Protein AF-A0A7J3ZKS6-F1 (afdb_monomer)

Mean predicted aligned error: 5.18 Å

Organism: NCBI:txid683846

InterPro domains:
  IPR000644 CBS domain [PF00571] (8-57)
  IPR000644 CBS domain [PF00571] (86-135)
  IPR000644 CBS domain [PS51371] (7-67)
  IPR000644 CBS domain [PS51371] (85-146)
  IPR000644 CBS domain [SM00116] (10-58)
  IPR000644 CBS domain [SM00116] (88-136)
  IPR000644 CBS domain [SM00116] (222-271)
  IPR046342 CBS domain superfamily [G3DSA:3.10.580.10] (2-137)
  IPR046342 CBS domain superfamily [G3DSA:3.10.580.10] (144-278)
  IPR046342 CBS domain superfamily [SSF54631] (9-136)
  IPR046342 CBS domain superfamily [SSF54631] (216-273)
  IPR051257 Diverse Function CBS-Domain-Containing Protein [PTHR43080] (79-190)

pLDDT: mean 89.91, std 11.47, range [37.69, 98.44]

Solvent-accessible surface area (backbone atoms only — not comparable to full-atom values): 15102 Å² total; per-residue (Å²): 104,56,34,60,80,41,30,49,91,76,64,51,72,44,54,51,74,43,26,36,44,57,53,51,49,52,24,59,77,67,73,45,60,54,34,39,23,21,50,98,78,41,26,72,52,22,37,36,39,56,64,40,55,49,48,62,56,44,56,66,68,71,54,87,68,96,74,75,69,80,30,53,66,33,52,53,34,62,34,46,34,59,82,58,28,45,69,77,52,72,69,43,57,53,76,40,36,38,64,60,50,44,46,51,30,58,76,67,72,45,65,63,40,44,18,20,50,98,85,48,28,61,76,42,33,40,34,40,62,40,51,29,67,68,45,50,88,78,56,90,58,37,48,70,78,60,33,42,62,87,62,63,70,48,62,37,72,42,29,40,52,56,53,49,49,55,20,62,75,70,73,44,64,56,40,38,28,60,52,97,91,40,74,26,37,36,32,58,65,38,53,50,53,52,50,66,34,68,78,44,30,57,39,32,48,67,32,49,59,65,75,44,60,35,42,34,54,81,51,45,42,82,56,57,76,44,53,54,85,46,50,42,38,61,49,35,56,52,33,54,71,36,91,78,36,37,33,36,34,38,61,93,79,63,83,59,77,57,16,44,37,37,41,65,47,45,43,52,50,42,41,53,58,55,59,60,71,81,110

Secondary structure (DSSP, 8-state):
-BGGGG--SS--EEETT-BHHHHHHHHHHHT-SEEEEE-TT--EEEEEEHHHHHHHHHHHHH---SS--TTHHHHHHHSBGGGTSBSSPP-EETT-BHHHHHHHHHHTT-SEEEEE-TT--EEEEEEHHHHGGG--TT-S--HHHHSB-S--EE-TTSBHHHHHHHHHHHT-SEEEEEETTEEEEEEHHHHHHHHHSHHHHHHHHTT--GGGGSBGGGG-B---EEETTS-HHHHHHHHHH-TTSEEEEE-TT--SPPEEEEHHHHHHHHHHHHHHT--

Radius of gyration: 19.33 Å; Cα contacts (8 Å, |Δi|>4): 532; chains: 1; bounding box: 50×46×54 Å

Nearest PDB structures (foldseek):
  3ddj-assembly1_A  TM=8.635E-01  e=1.172E-20  Saccharolobus solfataricus
  3kh5-assembly1_A  TM=8.528E-01  e=3.570E-20  Methanocaldococcus jannaschii
  2oox-assembly2_E  TM=7.903E-01  e=1.515E-16  Schizosaccharomyces pombe
  2yzq-assembly1_A  TM=7.505E-01  e=9.920E-13  Pyrococcus horikoshii
  2p9m-assembly2_C  TM=8.811E-01  e=5.003E-08  Methanocaldococcus jannaschii DSM 2661

Sequence (279 aa):
MHAIAFSDKRPIVLPMAVSVLQVAREMIEKNRFHGVLVDERSSPRGVISIRDIAKAIFIVGEEGIELVEAGSLGKILENPCHLYASYPPIVASSDISLEDAVELMVARNIGCLPLVDEESKLVGVLDERFLIKAIPEYARVGPCDIASWDVLWVEPFEEILASVGYMLSSGIRRLVVRLNGEYRLVSLVQVMKYVVEEGVLGRLLRGERAPLEEPVEKITVKPWVVECSYTLKEVSSIVAFEPTGAVLVFDREGNRGPGVLTERDLLVALYQELKSRER

Structure (mmCIF, N/CA/C/O backbone):
data_AF-A0A7J3ZKS6-F1
#
_entry.id   AF-A0A7J3ZKS6-F1
#
loop_
_atom_site.group_PDB
_atom_site.id
_atom_site.type_symbol
_atom_site.label_atom_id
_atom_site.label_alt_id
_atom_site.label_comp_id
_atom_site.label_asym_id
_atom_site.label_entity_id
_atom_site.label_seq_id
_atom_site.pdbx_PDB_ins_code
_atom_site.Cartn_x
_atom_site.Cartn_y
_atom_site.Cartn_z
_atom_site.occupancy
_atom_site.B_iso_or_equiv
_atom_site.auth_seq_id
_atom_site.auth_comp_id
_atom_site.auth_asym_id
_atom_site.auth_atom_id
_atom_site.pdbx_PDB_model_num
ATOM 1 N N . MET A 1 1 ? 2.358 6.973 -24.730 1.00 86.88 1 MET A N 1
ATOM 2 C CA . MET A 1 1 ? 3.378 7.631 -23.862 1.00 86.88 1 MET A CA 1
ATOM 3 C C . MET A 1 1 ? 4.082 6.527 -23.085 1.00 86.88 1 MET A C 1
ATOM 5 O O . MET A 1 1 ? 3.374 5.630 -22.665 1.00 86.88 1 MET A O 1
ATOM 9 N N . HIS A 1 2 ? 5.409 6.517 -22.908 1.00 93.69 2 HIS A N 1
ATOM 10 C CA . HIS A 1 2 ? 6.047 5.408 -22.172 1.00 93.69 2 HIS A CA 1
ATOM 11 C C . HIS A 1 2 ? 5.772 5.489 -20.666 1.00 93.69 2 HIS A C 1
ATOM 13 O O . HIS A 1 2 ? 5.916 6.557 -20.062 1.00 93.69 2 HIS A O 1
ATOM 19 N N . ALA A 1 3 ? 5.425 4.355 -20.054 1.00 94.62 3 ALA A N 1
ATOM 20 C CA . ALA A 1 3 ? 5.054 4.289 -18.643 1.00 94.62 3 ALA A CA 1
ATOM 21 C C . ALA A 1 3 ? 6.222 4.637 -17.706 1.00 94.62 3 ALA A C 1
ATOM 23 O O . ALA A 1 3 ? 6.009 5.225 -16.647 1.00 94.62 3 ALA A O 1
ATOM 24 N N . ILE A 1 4 ? 7.467 4.357 -18.117 1.00 94.81 4 ILE A N 1
ATOM 25 C CA . ILE A 1 4 ? 8.677 4.626 -17.322 1.00 94.81 4 ILE A CA 1
ATOM 26 C C . ILE A 1 4 ? 8.838 6.105 -16.924 1.00 94.81 4 ILE A C 1
ATOM 28 O O . ILE A 1 4 ? 9.497 6.413 -15.930 1.00 94.81 4 ILE A O 1
ATOM 32 N N . ALA A 1 5 ? 8.192 7.044 -17.626 1.00 94.62 5 ALA A N 1
ATOM 33 C CA . ALA A 1 5 ? 8.158 8.449 -17.214 1.00 94.62 5 ALA A CA 1
ATOM 34 C C . ALA A 1 5 ? 7.546 8.625 -15.807 1.00 94.62 5 ALA A C 1
ATOM 36 O O . ALA A 1 5 ? 8.027 9.447 -15.022 1.00 94.62 5 ALA A O 1
ATOM 37 N N . PHE A 1 6 ? 6.567 7.786 -15.462 1.00 94.69 6 PHE A N 1
ATOM 38 C CA . PHE A 1 6 ? 5.862 7.751 -14.179 1.00 94.69 6 PHE A CA 1
ATOM 39 C C . PHE A 1 6 ? 6.468 6.756 -13.184 1.00 94.69 6 PHE A C 1
ATOM 41 O O . PHE A 1 6 ? 5.862 6.493 -12.151 1.00 94.69 6 PHE A O 1
ATOM 48 N N . SER A 1 7 ? 7.650 6.201 -13.461 1.00 94.06 7 SER A N 1
ATOM 49 C CA . SER A 1 7 ? 8.314 5.307 -12.513 1.00 94.06 7 SER A CA 1
ATOM 50 C C . SER A 1 7 ? 8.602 5.990 -11.182 1.00 94.06 7 SER A C 1
ATOM 52 O O . SER A 1 7 ? 8.953 7.179 -11.135 1.00 94.06 7 SER A O 1
ATOM 54 N N . ASP A 1 8 ? 8.496 5.214 -10.103 1.00 93.12 8 ASP A N 1
ATOM 55 C CA . ASP A 1 8 ? 9.023 5.627 -8.813 1.00 93.12 8 ASP A CA 1
ATOM 56 C C . ASP A 1 8 ? 10.520 5.903 -8.968 1.00 93.12 8 ASP A C 1
ATOM 58 O O . ASP A 1 8 ? 11.280 5.086 -9.488 1.00 93.12 8 ASP A O 1
ATOM 62 N N . LYS A 1 9 ? 10.949 7.089 -8.536 1.00 90.19 9 LYS A N 1
ATOM 63 C CA . LYS A 1 9 ? 12.352 7.510 -8.623 1.00 90.19 9 LYS A CA 1
ATOM 64 C C . LYS A 1 9 ? 13.195 6.952 -7.481 1.00 90.19 9 LYS A C 1
ATOM 66 O O . LYS A 1 9 ? 14.416 7.068 -7.523 1.00 90.19 9 LYS A O 1
ATOM 71 N N . ARG A 1 10 ? 12.560 6.394 -6.445 1.00 91.94 10 ARG A N 1
ATOM 72 C CA . ARG A 1 10 ? 13.220 5.771 -5.290 1.00 91.94 10 ARG A CA 1
ATOM 73 C C . ARG A 1 10 ? 12.478 4.496 -4.867 1.00 91.94 10 ARG A C 1
ATOM 75 O O . ARG A 1 10 ? 12.003 4.437 -3.730 1.00 91.94 10 ARG A O 1
ATOM 82 N N . PRO A 1 11 ? 12.369 3.495 -5.760 1.00 95.00 11 PRO A N 1
ATOM 83 C CA . PRO A 1 11 ? 11.691 2.255 -5.430 1.00 95.00 11 PRO A CA 1
ATOM 84 C C . PRO A 1 11 ? 12.456 1.496 -4.350 1.00 95.00 11 PRO A C 1
ATOM 86 O O . PRO A 1 11 ? 13.670 1.651 -4.180 1.00 95.00 11 PRO A O 1
ATOM 89 N N . ILE A 1 12 ? 11.743 0.645 -3.620 1.00 96.81 12 ILE A N 1
ATOM 90 C CA . ILE A 1 12 ? 12.371 -0.300 -2.703 1.00 96.81 12 ILE A CA 1
ATOM 91 C C . ILE A 1 12 ? 12.825 -1.499 -3.524 1.00 96.81 12 ILE A C 1
ATOM 93 O O . ILE A 1 12 ? 12.004 -2.283 -3.995 1.00 96.81 12 ILE A O 1
ATOM 97 N N . VAL A 1 13 ? 14.136 -1.627 -3.691 1.00 97.44 13 VAL A N 1
ATOM 98 C CA . VAL A 1 13 ? 14.775 -2.756 -4.367 1.00 97.44 13 VAL A CA 1
ATOM 99 C C . VAL A 1 13 ? 15.717 -3.404 -3.371 1.00 97.44 13 VAL A C 1
ATOM 101 O O . VAL A 1 13 ? 16.568 -2.725 -2.798 1.00 97.44 13 VAL A O 1
ATOM 104 N N . LEU A 1 14 ? 15.526 -4.695 -3.121 1.00 97.06 14 LEU A N 1
ATOM 105 C CA . LEU A 1 14 ? 16.206 -5.415 -2.048 1.00 97.06 14 LEU A CA 1
ATOM 106 C C . LEU A 1 14 ? 16.685 -6.794 -2.530 1.00 97.06 14 LEU A C 1
ATOM 108 O O . LEU A 1 14 ? 16.085 -7.369 -3.436 1.00 97.06 14 LEU A O 1
ATOM 112 N N . PRO A 1 15 ? 17.750 -7.359 -1.940 1.00 96.44 15 PRO A N 1
ATOM 113 C CA . PRO A 1 15 ? 18.195 -8.709 -2.269 1.00 96.44 15 PRO A CA 1
ATOM 114 C C . PRO A 1 15 ? 17.215 -9.766 -1.742 1.00 96.44 15 PRO A C 1
ATOM 116 O O . PRO A 1 15 ? 16.573 -9.567 -0.714 1.00 96.44 15 PRO A O 1
ATOM 119 N N . MET A 1 16 ? 17.163 -10.937 -2.381 1.00 93.38 16 MET A N 1
ATOM 120 C CA . MET A 1 16 ? 16.272 -12.050 -1.994 1.00 93.38 16 MET A CA 1
ATOM 121 C C . MET A 1 16 ? 16.357 -12.469 -0.514 1.00 93.38 16 MET A C 1
ATOM 123 O O . MET A 1 16 ? 15.358 -12.883 0.071 1.00 93.38 16 MET A O 1
ATOM 127 N N . ALA A 1 17 ? 17.535 -12.376 0.105 1.00 91.88 17 ALA A N 1
ATOM 128 C CA . ALA A 1 17 ? 17.758 -12.806 1.486 1.00 91.88 17 ALA A CA 1
ATOM 129 C C . ALA A 1 17 ? 17.339 -11.771 2.550 1.00 91.88 17 ALA A C 1
ATOM 131 O O . ALA A 1 17 ? 17.474 -12.048 3.739 1.00 91.88 17 ALA A O 1
ATOM 132 N N . VAL A 1 18 ? 16.857 -10.584 2.154 1.00 95.88 18 VAL A N 1
ATOM 133 C CA . VAL A 1 18 ? 16.454 -9.533 3.102 1.00 95.88 18 VAL A CA 1
ATOM 134 C C . VAL A 1 18 ? 15.334 -10.024 4.028 1.00 95.88 18 VAL A C 1
ATOM 136 O O . VAL A 1 18 ? 14.437 -10.748 3.590 1.00 95.88 18 VAL A O 1
ATOM 139 N N . SER A 1 19 ? 15.371 -9.633 5.302 1.00 93.69 19 SER A N 1
ATOM 140 C CA . SER A 1 19 ? 14.357 -10.030 6.281 1.00 93.69 19 SER A CA 1
ATOM 141 C C . SER A 1 19 ? 13.053 -9.248 6.124 1.00 93.69 19 SER A C 1
ATOM 143 O O . SER A 1 19 ? 13.039 -8.119 5.622 1.00 93.69 19 SER A O 1
ATOM 145 N N . VAL A 1 20 ? 11.948 -9.821 6.602 1.00 92.25 20 VAL A N 1
ATOM 146 C CA . VAL A 1 20 ? 10.636 -9.152 6.648 1.00 92.25 20 VAL A CA 1
ATOM 147 C C . VAL A 1 20 ? 10.706 -7.819 7.402 1.00 92.25 20 VAL A C 1
ATOM 149 O O . VAL A 1 20 ? 10.148 -6.825 6.940 1.00 92.25 20 VAL A O 1
ATOM 152 N N . LEU A 1 21 ? 11.432 -7.763 8.522 1.00 91.44 21 LEU A N 1
ATOM 153 C CA . LEU A 1 21 ? 11.617 -6.553 9.325 1.00 91.44 21 LEU A CA 1
ATOM 154 C C . LEU A 1 21 ? 12.294 -5.439 8.533 1.00 91.44 21 LEU A C 1
ATOM 156 O O . LEU A 1 21 ? 11.863 -4.288 8.598 1.00 91.44 21 LEU A O 1
ATOM 160 N N . GLN A 1 22 ? 13.356 -5.768 7.795 1.00 94.19 22 GLN A N 1
ATOM 161 C CA . GLN A 1 22 ? 14.069 -4.767 7.013 1.00 94.19 22 GLN A CA 1
ATOM 162 C C . GLN A 1 22 ? 13.189 -4.249 5.872 1.00 94.19 22 GLN A C 1
ATOM 164 O O . GLN A 1 22 ? 13.124 -3.041 5.668 1.00 94.19 22 GLN A O 1
ATOM 169 N N . VAL A 1 23 ? 12.443 -5.124 5.187 1.00 94.81 23 VAL A N 1
ATOM 170 C CA . VAL A 1 23 ? 11.459 -4.697 4.176 1.00 94.81 23 VAL A CA 1
ATOM 171 C C . VAL A 1 23 ? 10.407 -3.772 4.795 1.00 94.81 23 VAL A C 1
ATOM 173 O O . VAL A 1 23 ? 10.112 -2.721 4.231 1.00 94.81 23 VAL A O 1
ATOM 176 N N . ALA A 1 24 ? 9.858 -4.132 5.959 1.00 93.38 24 ALA A N 1
ATOM 177 C CA . ALA A 1 24 ? 8.867 -3.322 6.661 1.00 93.38 24 ALA A CA 1
ATOM 178 C C . ALA A 1 24 ? 9.408 -1.926 7.006 1.00 93.38 24 ALA A C 1
ATOM 180 O O . ALA A 1 24 ? 8.730 -0.927 6.764 1.00 93.38 24 ALA A O 1
ATOM 181 N N . ARG A 1 25 ? 10.646 -1.844 7.513 1.00 93.56 25 ARG A N 1
ATOM 182 C CA . ARG A 1 25 ? 11.324 -0.571 7.799 1.00 93.56 25 ARG A CA 1
ATOM 183 C C . ARG A 1 25 ? 11.487 0.280 6.544 1.00 93.56 25 ARG A C 1
ATOM 185 O O . ARG A 1 25 ? 11.092 1.440 6.562 1.00 93.56 25 ARG A O 1
ATOM 192 N N . GLU A 1 26 ? 11.970 -0.306 5.450 1.00 95.12 26 GLU A N 1
ATOM 193 C CA . GLU A 1 26 ? 12.122 0.388 4.164 1.00 95.12 26 GLU A CA 1
ATOM 194 C C . GLU A 1 26 ? 10.779 0.914 3.637 1.00 95.12 26 GLU A C 1
ATOM 196 O O . GLU A 1 26 ? 10.690 2.061 3.196 1.00 95.12 26 GLU A O 1
ATOM 201 N N . MET A 1 27 ? 9.716 0.101 3.716 1.00 92.56 27 MET A N 1
ATOM 202 C CA . MET A 1 27 ? 8.354 0.488 3.324 1.00 92.56 27 MET A CA 1
ATOM 203 C C . MET A 1 27 ? 7.855 1.688 4.127 1.00 92.56 27 MET A C 1
ATOM 205 O O . MET A 1 27 ? 7.303 2.632 3.559 1.00 92.56 27 MET A O 1
ATOM 209 N N . ILE A 1 28 ? 8.077 1.681 5.438 1.00 90.81 28 ILE A N 1
ATOM 210 C CA . ILE A 1 28 ? 7.638 2.751 6.333 1.00 90.81 28 ILE A CA 1
ATOM 211 C C . ILE A 1 28 ? 8.444 4.028 6.104 1.00 90.81 28 ILE A C 1
ATOM 213 O O . ILE A 1 28 ? 7.848 5.090 5.920 1.00 90.81 28 ILE A O 1
ATOM 217 N N . GLU A 1 29 ? 9.773 3.927 6.073 1.00 90.94 29 GLU A N 1
ATOM 218 C CA . GLU A 1 29 ? 10.682 5.064 5.902 1.00 90.94 29 GLU A CA 1
ATOM 219 C C . GLU A 1 29 ? 10.442 5.773 4.565 1.00 90.94 29 GLU A C 1
ATOM 221 O O . GLU A 1 29 ? 10.384 7.002 4.498 1.00 90.94 29 GLU A O 1
ATOM 226 N N . LYS A 1 30 ? 10.232 5.003 3.493 1.00 89.69 30 LYS A N 1
ATOM 227 C CA . LYS A 1 30 ? 10.009 5.547 2.146 1.00 89.69 30 LYS A CA 1
ATOM 228 C C . LYS A 1 30 ? 8.539 5.820 1.837 1.00 89.69 30 LYS A C 1
ATOM 230 O O . LYS A 1 30 ? 8.248 6.347 0.762 1.00 89.69 30 LYS A O 1
ATOM 235 N N . ASN A 1 31 ? 7.618 5.495 2.748 1.00 86.69 31 ASN A N 1
ATOM 236 C CA . ASN A 1 31 ? 6.171 5.579 2.538 1.00 86.69 31 ASN A CA 1
ATOM 237 C C . ASN A 1 31 ? 5.745 4.860 1.240 1.00 86.69 31 ASN A C 1
ATOM 239 O O . ASN A 1 31 ? 5.208 5.467 0.305 1.00 86.69 31 ASN A O 1
ATOM 243 N N . ARG A 1 32 ? 6.085 3.570 1.153 1.00 89.81 32 ARG A N 1
ATOM 244 C CA . ARG A 1 32 ? 5.814 2.670 0.023 1.00 89.81 32 ARG A CA 1
ATOM 245 C C . ARG A 1 32 ? 5.136 1.396 0.494 1.00 89.81 32 ARG A C 1
ATOM 247 O O . ARG A 1 32 ? 5.296 0.982 1.636 1.00 89.81 32 ARG A O 1
ATOM 254 N N . PHE A 1 33 ? 4.392 0.766 -0.410 1.00 90.50 33 PHE A N 1
ATOM 255 C CA . PHE A 1 33 ? 3.582 -0.414 -0.092 1.00 90.50 33 PHE A CA 1
ATOM 256 C C . PHE A 1 33 ? 4.101 -1.703 -0.731 1.00 90.50 33 PHE A C 1
ATOM 258 O O . PHE A 1 33 ? 3.558 -2.771 -0.442 1.00 90.50 33 PHE A O 1
ATOM 265 N N . HIS A 1 34 ? 5.131 -1.600 -1.576 1.00 95.00 34 HIS A N 1
ATOM 266 C CA . HIS A 1 34 ? 5.734 -2.705 -2.310 1.00 95.00 34 HIS A CA 1
ATOM 267 C C . HIS A 1 34 ? 7.262 -2.587 -2.310 1.00 95.00 34 HIS A C 1
ATOM 269 O O . HIS A 1 34 ? 7.814 -1.487 -2.254 1.00 95.00 34 HIS A O 1
ATOM 275 N N . GLY A 1 35 ? 7.932 -3.734 -2.371 1.00 96.38 35 GLY A N 1
ATOM 276 C CA . GLY A 1 35 ? 9.362 -3.860 -2.612 1.00 96.38 35 GLY A CA 1
ATOM 277 C C . GLY A 1 35 ? 9.629 -4.938 -3.656 1.00 96.38 35 GLY A C 1
ATOM 278 O O . GLY A 1 35 ? 8.949 -5.966 -3.685 1.00 96.38 35 GLY A O 1
ATOM 279 N N . VAL A 1 36 ? 10.613 -4.700 -4.518 1.00 98.00 36 VAL A N 1
ATOM 280 C CA . VAL A 1 36 ? 11.050 -5.645 -5.549 1.00 98.00 36 VAL A CA 1
ATOM 281 C C . VAL A 1 36 ? 12.279 -6.387 -5.045 1.00 98.00 36 VAL A C 1
ATOM 283 O O . VAL A 1 36 ? 13.283 -5.773 -4.682 1.00 98.00 36 VAL A O 1
ATOM 286 N N . LEU A 1 37 ? 12.197 -7.713 -5.024 1.00 97.88 37 LEU A N 1
ATOM 287 C CA . LEU A 1 37 ? 13.309 -8.585 -4.674 1.00 97.88 37 LEU A CA 1
ATOM 288 C C . LEU A 1 37 ? 14.097 -8.929 -5.931 1.00 97.88 37 LEU A C 1
ATOM 290 O O . LEU A 1 37 ? 13.507 -9.367 -6.922 1.00 97.88 37 LEU A O 1
ATOM 294 N N . VAL A 1 38 ? 15.414 -8.750 -5.889 1.00 97.44 38 VAL A N 1
ATOM 295 C CA . VAL A 1 38 ? 16.317 -9.004 -7.018 1.00 97.44 38 VAL A CA 1
ATOM 296 C C . VAL A 1 38 ? 17.399 -10.021 -6.664 1.00 97.44 38 VAL A C 1
ATOM 298 O O . VAL A 1 38 ? 17.772 -10.183 -5.499 1.00 97.44 38 VAL A O 1
ATOM 301 N N . ASP A 1 39 ? 17.891 -10.724 -7.682 1.00 95.94 39 ASP A N 1
ATOM 302 C CA . ASP A 1 39 ? 19.088 -11.560 -7.568 1.00 95.94 39 ASP A CA 1
ATOM 303 C C . ASP A 1 39 ? 20.387 -10.753 -7.764 1.00 95.94 39 ASP A C 1
ATOM 305 O O . ASP A 1 39 ? 20.375 -9.537 -7.958 1.00 95.94 39 ASP A O 1
ATOM 309 N N . GLU A 1 40 ? 21.527 -11.445 -7.740 1.00 95.38 40 GLU A N 1
ATOM 310 C CA . GLU A 1 40 ? 22.860 -10.853 -7.930 1.00 95.38 40 GLU A CA 1
ATOM 311 C C . GLU A 1 40 ? 23.051 -10.181 -9.301 1.00 95.38 40 GLU A C 1
ATOM 313 O O . GLU A 1 40 ? 23.931 -9.337 -9.458 1.00 95.38 40 GLU A O 1
ATOM 318 N N . ARG A 1 41 ? 22.226 -10.522 -10.300 1.00 95.56 41 ARG A N 1
ATOM 319 C CA . ARG A 1 41 ? 22.250 -9.909 -11.637 1.00 95.56 41 ARG A CA 1
ATOM 320 C C . ARG A 1 41 ? 21.310 -8.710 -11.746 1.00 95.56 41 ARG A C 1
ATOM 322 O O . ARG A 1 41 ? 21.194 -8.144 -12.827 1.00 95.56 41 ARG A O 1
ATOM 329 N N . SER A 1 42 ? 20.680 -8.295 -10.643 1.00 96.00 42 SER A N 1
ATOM 330 C CA . SER A 1 42 ? 19.631 -7.265 -10.602 1.00 96.00 42 SER A CA 1
ATOM 331 C C . SER A 1 42 ? 18.356 -7.649 -11.363 1.00 96.00 42 SER A C 1
ATOM 333 O O . SER A 1 42 ? 17.570 -6.777 -11.737 1.00 96.00 42 SER A O 1
ATOM 335 N N . SER A 1 43 ? 18.119 -8.945 -11.585 1.00 97.44 43 SER A N 1
ATOM 336 C CA . SER A 1 43 ? 16.877 -9.421 -12.192 1.00 97.44 43 SER A CA 1
ATOM 337 C C . SER A 1 43 ? 15.777 -9.544 -11.134 1.00 97.44 43 SER A C 1
ATOM 339 O O . SER A 1 43 ? 16.022 -10.149 -10.084 1.00 97.44 43 SER A O 1
ATOM 341 N N . PRO A 1 44 ? 14.557 -9.027 -11.381 1.00 97.75 44 PRO A N 1
ATOM 342 C CA . PRO A 1 44 ? 13.429 -9.195 -10.470 1.00 97.75 44 PRO A CA 1
ATOM 343 C C . PRO A 1 44 ? 13.079 -10.667 -10.287 1.00 97.75 44 PRO A C 1
ATOM 345 O O . PRO A 1 44 ? 12.789 -11.388 -11.242 1.00 97.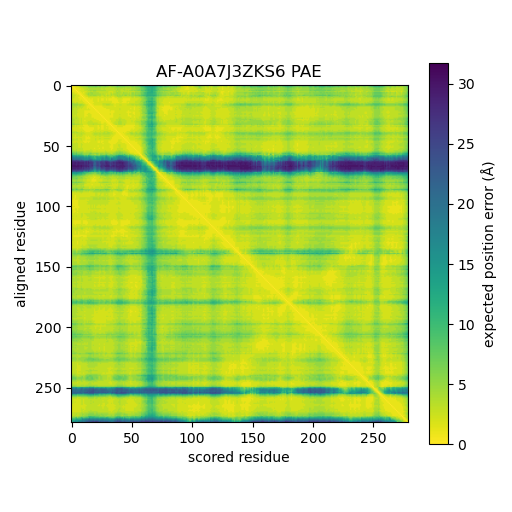75 44 PRO A O 1
ATOM 348 N N . ARG A 1 45 ? 13.083 -11.110 -9.036 1.00 97.31 45 ARG A N 1
ATOM 349 C CA . ARG A 1 45 ? 12.719 -12.467 -8.633 1.00 97.31 45 ARG A CA 1
ATOM 350 C C . ARG A 1 45 ? 11.466 -12.508 -7.786 1.00 97.31 45 ARG A C 1
ATOM 352 O O . ARG A 1 45 ? 10.848 -13.555 -7.745 1.00 97.31 45 ARG A O 1
ATOM 359 N N . GLY A 1 46 ? 11.037 -11.409 -7.179 1.00 96.69 46 GLY A N 1
ATOM 360 C CA . GLY A 1 46 ? 9.765 -11.367 -6.466 1.00 96.69 46 GLY A CA 1
ATOM 361 C C . GLY A 1 46 ? 9.287 -9.951 -6.207 1.00 96.69 46 GLY A C 1
ATOM 362 O O . GLY A 1 46 ? 10.055 -8.996 -6.307 1.00 96.69 46 GLY A O 1
ATOM 363 N N . VAL A 1 47 ? 8.012 -9.821 -5.857 1.00 97.31 47 VAL A N 1
ATOM 364 C CA . VAL A 1 47 ? 7.444 -8.583 -5.314 1.00 97.31 47 VAL A CA 1
ATOM 365 C C . VAL A 1 47 ? 6.829 -8.912 -3.966 1.00 97.31 47 VAL A C 1
ATOM 367 O O . VAL A 1 47 ? 6.047 -9.855 -3.852 1.00 97.31 47 VAL A O 1
ATOM 370 N N . ILE A 1 48 ? 7.187 -8.138 -2.949 1.00 96.25 48 ILE A N 1
ATOM 371 C CA . ILE A 1 48 ? 6.595 -8.224 -1.618 1.00 96.25 48 ILE A CA 1
ATOM 372 C C . ILE A 1 48 ? 5.781 -6.968 -1.343 1.00 96.25 48 ILE A C 1
ATOM 374 O O . ILE A 1 48 ? 6.233 -5.853 -1.598 1.00 96.25 48 ILE A O 1
ATOM 378 N N . SER A 1 49 ? 4.572 -7.142 -0.825 1.00 94.00 49 SER A N 1
ATOM 379 C CA . SER A 1 49 ? 3.685 -6.056 -0.433 1.00 94.00 49 SER A CA 1
ATOM 380 C C . SER A 1 49 ? 3.523 -5.977 1.080 1.00 94.00 49 SER A C 1
ATOM 382 O O . SER A 1 49 ? 3.718 -6.951 1.805 1.00 94.00 49 SER A O 1
ATOM 384 N N . ILE A 1 50 ? 3.046 -4.831 1.561 1.00 92.31 50 ILE A N 1
ATOM 385 C CA . ILE A 1 50 ? 2.652 -4.681 2.965 1.00 92.31 50 ILE A CA 1
ATOM 386 C C . ILE A 1 50 ? 1.569 -5.690 3.387 1.00 92.31 50 ILE A C 1
ATOM 388 O O . ILE A 1 50 ? 1.493 -6.068 4.553 1.00 92.31 50 ILE A O 1
ATOM 392 N N . ARG A 1 51 ? 0.749 -6.166 2.436 1.00 92.19 51 ARG A N 1
ATOM 393 C CA . ARG A 1 51 ? -0.258 -7.203 2.685 1.00 92.19 51 ARG A CA 1
ATOM 394 C C . ARG A 1 51 ? 0.390 -8.556 2.958 1.00 92.19 51 ARG A C 1
ATOM 396 O O . ARG A 1 51 ? -0.114 -9.287 3.801 1.00 92.19 51 ARG A O 1
ATOM 403 N N . ASP A 1 52 ? 1.484 -8.883 2.282 1.00 92.06 52 ASP A N 1
ATOM 404 C CA . ASP A 1 52 ? 2.195 -10.150 2.490 1.00 92.06 52 ASP A CA 1
ATOM 405 C C . ASP A 1 52 ? 2.849 -10.180 3.874 1.00 92.06 52 ASP A C 1
ATOM 407 O O . ASP A 1 52 ? 2.736 -11.168 4.596 1.00 92.06 52 ASP A O 1
ATOM 411 N N . ILE A 1 53 ? 3.419 -9.046 4.296 1.00 90.75 53 ILE A N 1
ATOM 412 C CA . ILE A 1 53 ? 3.947 -8.870 5.654 1.00 90.75 53 ILE A CA 1
ATOM 413 C C . ILE A 1 53 ? 2.822 -8.976 6.693 1.00 90.75 53 ILE A C 1
ATOM 415 O O . ILE A 1 53 ? 2.955 -9.698 7.679 1.00 90.75 53 ILE A O 1
ATOM 419 N N . ALA A 1 54 ? 1.687 -8.312 6.457 1.00 89.94 54 ALA A N 1
ATOM 420 C CA . ALA A 1 54 ? 0.535 -8.383 7.352 1.00 89.94 54 ALA A CA 1
ATOM 421 C C . ALA A 1 54 ? -0.035 -9.805 7.472 1.00 89.94 54 ALA A C 1
ATOM 423 O O . ALA A 1 54 ? -0.378 -10.225 8.571 1.00 89.94 54 ALA A O 1
ATOM 424 N N . LYS A 1 55 ? -0.093 -10.571 6.372 1.00 88.12 55 LYS A N 1
ATOM 425 C CA . LYS A 1 55 ? -0.481 -11.992 6.400 1.00 88.12 55 LYS A CA 1
ATOM 426 C C . LYS A 1 55 ? 0.475 -12.820 7.252 1.00 88.12 55 LYS A C 1
ATOM 428 O O . LYS A 1 55 ? 0.009 -13.627 8.046 1.00 88.12 55 LYS A O 1
ATOM 433 N N . ALA A 1 56 ? 1.783 -12.605 7.112 1.00 82.44 56 ALA A N 1
ATOM 434 C CA . ALA A 1 56 ? 2.782 -13.318 7.903 1.00 82.44 56 ALA A CA 1
ATOM 435 C C . ALA A 1 56 ? 2.612 -13.054 9.412 1.00 82.44 56 ALA A C 1
ATOM 437 O O . ALA A 1 56 ? 2.696 -13.980 10.211 1.00 82.44 56 ALA A O 1
ATOM 438 N N . ILE A 1 57 ? 2.306 -11.808 9.789 1.00 75.06 57 ILE A N 1
ATOM 439 C CA . ILE A 1 57 ? 1.987 -11.412 11.172 1.00 75.06 57 ILE A CA 1
ATOM 440 C C . ILE A 1 57 ? 0.661 -12.044 11.638 1.00 75.06 57 ILE A C 1
ATOM 442 O O . ILE A 1 57 ? 0.595 -12.565 12.748 1.00 75.06 57 ILE A O 1
ATOM 446 N N . PHE A 1 58 ? -0.381 -12.018 10.800 1.00 77.38 58 PHE A N 1
ATOM 447 C CA . PHE A 1 58 ? -1.734 -12.464 11.151 1.00 77.38 58 PHE A CA 1
ATOM 448 C C . PHE A 1 58 ? -1.868 -13.977 11.340 1.00 77.38 58 PHE A C 1
ATOM 450 O O . PHE A 1 58 ? -2.483 -14.399 12.314 1.00 77.38 58 PHE A O 1
ATOM 457 N N . ILE A 1 59 ? -1.273 -14.792 10.457 1.00 68.38 59 ILE A N 1
ATOM 458 C CA . ILE A 1 59 ? -1.350 -16.266 10.533 1.00 68.38 59 ILE A CA 1
ATOM 459 C C . ILE A 1 59 ? -0.887 -16.762 11.911 1.00 68.38 59 ILE A C 1
ATOM 461 O O . ILE A 1 59 ? -1.525 -17.616 12.514 1.00 68.38 59 ILE A O 1
ATOM 465 N N . VAL A 1 60 ? 0.168 -16.161 12.462 1.00 60.84 60 VAL A N 1
ATOM 466 C CA . VAL A 1 60 ? 0.684 -16.514 13.795 1.00 60.84 60 VAL A CA 1
ATOM 467 C C . VAL A 1 60 ? -0.154 -15.944 14.945 1.00 60.84 60 VAL A C 1
ATOM 469 O O . VAL A 1 60 ? -0.068 -16.430 16.075 1.00 60.84 60 VAL A O 1
ATOM 472 N N . GLY A 1 61 ? -0.968 -14.925 14.674 1.00 56.88 61 GLY A N 1
ATOM 473 C CA . GLY A 1 61 ? -1.919 -14.361 15.625 1.00 56.88 61 GLY A CA 1
ATOM 474 C C . GLY A 1 61 ? -3.153 -15.243 15.843 1.00 56.88 61 GLY A C 1
ATOM 475 O O . GLY A 1 61 ? -3.520 -15.471 16.994 1.00 56.88 61 GLY A O 1
ATOM 476 N N . GLU A 1 62 ? -3.764 -15.754 14.765 1.00 57.88 62 GLU A N 1
ATOM 477 C CA . GLU A 1 62 ? -4.985 -16.583 14.825 1.00 57.88 62 GLU A CA 1
ATOM 478 C C . GLU A 1 62 ? -4.719 -18.071 15.086 1.00 57.88 62 GLU A C 1
ATOM 480 O O . GLU A 1 62 ? -5.431 -18.693 15.880 1.00 57.88 62 GLU A O 1
ATOM 485 N N . GLU A 1 63 ? -3.706 -18.669 14.449 1.00 49.91 63 GLU A N 1
ATOM 486 C CA . GLU A 1 63 ? -3.408 -20.087 14.644 1.00 49.91 63 GLU A CA 1
ATOM 487 C C . GLU A 1 63 ? -2.644 -20.291 15.956 1.00 49.91 63 GLU A C 1
ATOM 489 O O . GLU A 1 63 ? -1.416 -20.316 16.025 1.00 49.91 63 GLU A O 1
ATOM 494 N N . GLY A 1 64 ? -3.391 -20.515 17.034 1.00 50.25 64 GLY A N 1
ATOM 495 C CA . GLY A 1 64 ? -2.887 -21.156 18.248 1.00 50.25 64 GLY A CA 1
ATOM 496 C C . GLY A 1 64 ? -2.526 -22.640 18.061 1.00 50.25 64 GLY A C 1
ATOM 497 O O . GLY A 1 64 ? -2.796 -23.425 18.965 1.00 50.25 64 GLY A O 1
ATOM 498 N N . ILE A 1 65 ? -1.958 -23.058 16.923 1.00 43.50 65 ILE A N 1
ATOM 499 C CA . ILE A 1 65 ? -1.640 -24.468 16.648 1.00 43.50 65 ILE A CA 1
ATOM 500 C C . ILE A 1 65 ? -0.140 -24.721 16.832 1.00 43.50 65 ILE A C 1
ATOM 502 O O . ILE A 1 65 ? 0.691 -24.341 16.015 1.00 43.50 65 ILE A O 1
ATOM 506 N N . GLU A 1 66 ? 0.171 -25.359 17.963 1.00 42.12 66 GLU A N 1
ATOM 507 C CA . GLU A 1 66 ? 1.238 -26.346 18.194 1.00 42.12 66 GLU A CA 1
ATOM 508 C C . GLU A 1 66 ? 2.430 -26.377 17.215 1.00 42.12 66 GLU A C 1
ATOM 510 O O . GLU A 1 66 ? 2.714 -27.399 16.601 1.00 42.12 66 GLU A O 1
ATOM 515 N N . LEU A 1 67 ? 3.213 -25.301 17.140 1.00 37.69 67 LEU A N 1
ATOM 516 C CA . LEU A 1 67 ? 4.641 -25.363 16.805 1.00 37.69 67 LEU A CA 1
ATOM 517 C C . LEU A 1 67 ? 5.387 -24.189 17.468 1.00 37.69 67 LEU A C 1
ATOM 519 O O . LEU A 1 67 ? 5.728 -23.186 16.853 1.00 37.69 67 LEU A O 1
ATOM 523 N N . VAL A 1 68 ? 5.683 -24.407 18.755 1.00 37.94 68 VAL A N 1
ATOM 524 C CA . VAL A 1 68 ? 6.827 -23.870 19.520 1.00 37.94 68 VAL A CA 1
ATOM 525 C C . VAL A 1 68 ? 6.799 -22.375 19.910 1.00 37.94 68 VAL A C 1
ATOM 527 O O . VAL A 1 68 ? 7.274 -21.507 19.185 1.00 37.94 68 VAL A O 1
ATOM 530 N N . GLU A 1 69 ? 6.382 -22.155 21.166 1.00 42.69 69 GLU A N 1
ATOM 531 C CA . GLU A 1 69 ? 6.855 -21.138 22.132 1.00 42.69 69 GLU A CA 1
ATOM 532 C C . GLU A 1 69 ? 6.587 -19.639 21.868 1.00 42.69 69 GLU A C 1
ATOM 534 O O . GLU A 1 69 ? 6.678 -19.106 20.762 1.00 42.69 69 GLU A O 1
ATOM 539 N N . ALA A 1 70 ? 6.302 -18.921 22.962 1.00 39.84 70 ALA A N 1
ATOM 540 C CA . ALA A 1 70 ? 6.326 -17.464 23.037 1.00 39.84 70 ALA A CA 1
ATOM 541 C C . ALA A 1 70 ? 7.639 -16.929 22.423 1.00 39.84 70 ALA A C 1
ATOM 543 O O . ALA A 1 70 ? 8.720 -17.173 22.951 1.00 39.84 70 ALA A O 1
ATOM 544 N N . GLY A 1 71 ? 7.546 -16.258 21.267 1.00 49.94 71 GLY A N 1
ATOM 545 C CA . GLY A 1 71 ? 8.709 -15.823 20.472 1.00 49.94 71 GLY A CA 1
ATOM 546 C C . GLY A 1 71 ? 8.548 -15.912 18.943 1.00 49.94 71 GLY A C 1
ATOM 547 O O . GLY A 1 71 ? 9.448 -15.512 18.209 1.00 49.94 71 GLY A O 1
ATOM 548 N N . SER A 1 72 ? 7.415 -16.416 18.437 1.00 65.00 72 SER A N 1
ATOM 549 C CA . SER A 1 72 ? 7.200 -16.672 16.998 1.00 65.00 72 SER A CA 1
ATOM 550 C C . SER A 1 72 ? 7.121 -15.414 16.107 1.00 65.00 72 SER A C 1
ATOM 552 O O . SER A 1 72 ? 7.673 -15.407 15.007 1.00 65.00 72 SER A O 1
ATOM 554 N N . LEU A 1 73 ? 6.530 -14.304 16.578 1.00 66.56 73 LEU A N 1
ATOM 555 C CA . LEU A 1 73 ? 6.412 -13.092 15.750 1.00 66.56 73 LEU A CA 1
ATOM 556 C C . LEU A 1 73 ? 7.778 -12.466 15.425 1.00 66.56 73 LEU A C 1
ATOM 558 O O . LEU A 1 73 ? 8.015 -12.031 14.300 1.00 66.56 73 LEU A O 1
ATOM 562 N N . GLY A 1 74 ? 8.700 -12.460 16.394 1.00 65.81 74 GLY A N 1
ATOM 563 C CA . GLY A 1 74 ? 10.060 -11.976 16.169 1.00 65.81 74 GLY A CA 1
ATOM 564 C C . GLY A 1 74 ? 10.825 -12.809 15.148 1.00 65.81 74 GLY A C 1
ATOM 565 O O . GLY A 1 74 ? 11.444 -12.249 14.247 1.00 65.81 74 GLY A O 1
ATOM 566 N N . LYS A 1 75 ? 10.670 -14.136 15.200 1.00 73.88 75 LYS A N 1
ATOM 567 C CA . LYS A 1 75 ? 11.240 -15.042 14.195 1.00 73.88 75 LYS A CA 1
ATOM 568 C C . LYS A 1 75 ? 10.703 -14.750 12.790 1.00 73.88 75 LYS A C 1
ATOM 570 O O . LYS A 1 75 ? 11.479 -14.726 11.845 1.00 73.88 75 LYS A O 1
ATOM 575 N N . ILE A 1 76 ? 9.406 -14.462 12.627 1.00 82.06 76 ILE A N 1
ATOM 576 C CA . ILE A 1 76 ? 8.839 -14.077 11.317 1.00 82.06 76 ILE A CA 1
ATOM 577 C C . ILE A 1 76 ? 9.473 -12.798 10.785 1.00 82.06 76 ILE A C 1
ATOM 579 O O . ILE A 1 76 ? 9.810 -12.723 9.606 1.00 82.06 76 ILE A O 1
ATOM 583 N N . LEU A 1 77 ? 9.611 -11.792 11.646 1.00 82.00 77 LEU A N 1
ATOM 584 C CA . LEU A 1 77 ? 10.230 -10.524 11.282 1.00 82.00 77 LEU A CA 1
ATOM 585 C C . LEU A 1 77 ? 11.695 -10.726 10.853 1.00 82.00 77 LEU A C 1
ATOM 587 O O . LEU A 1 77 ? 12.175 -10.033 9.957 1.00 82.00 77 LEU A O 1
ATOM 591 N N . GLU A 1 78 ? 12.387 -11.707 11.425 1.00 84.75 78 GLU A N 1
ATOM 592 C CA . GLU A 1 78 ? 13.752 -12.086 11.046 1.00 84.75 78 GLU A CA 1
ATOM 593 C C . GLU A 1 78 ? 13.823 -13.007 9.815 1.00 84.75 78 GLU A C 1
ATOM 595 O O . GLU A 1 78 ? 14.856 -13.035 9.142 1.00 84.75 78 GLU A O 1
ATOM 600 N N . ASN A 1 79 ? 12.739 -13.709 9.465 1.00 88.19 79 ASN A N 1
ATOM 601 C CA . ASN A 1 79 ? 12.712 -14.618 8.321 1.00 88.19 79 ASN A CA 1
ATOM 602 C C . ASN A 1 79 ? 12.986 -13.887 6.996 1.00 88.19 79 ASN A C 1
ATOM 604 O O . ASN A 1 79 ? 12.551 -12.743 6.804 1.00 88.19 79 ASN A O 1
ATOM 608 N N . PRO A 1 80 ? 13.633 -14.564 6.028 1.00 90.88 80 PRO A N 1
ATOM 609 C CA . PRO A 1 80 ? 13.782 -14.042 4.680 1.00 90.88 80 PRO A CA 1
ATOM 610 C C . PRO A 1 80 ? 12.425 -13.747 4.034 1.00 90.88 80 PRO A C 1
ATOM 612 O O . PRO A 1 80 ? 11.527 -14.588 3.993 1.00 90.88 80 PRO A O 1
ATOM 615 N N . CYS A 1 81 ? 12.282 -12.549 3.482 1.00 89.31 81 CYS A N 1
ATOM 616 C CA . CYS A 1 81 ? 11.013 -12.061 2.960 1.00 89.31 81 CYS A CA 1
ATOM 617 C C . CYS A 1 81 ? 10.542 -12.798 1.694 1.00 89.31 81 CYS A C 1
ATOM 619 O O . CYS A 1 81 ? 9.343 -12.835 1.420 1.00 89.31 81 CYS A O 1
ATOM 621 N N . HIS A 1 82 ? 11.455 -13.429 0.944 1.00 89.50 82 HIS A N 1
ATOM 622 C CA . HIS A 1 82 ? 11.113 -14.194 -0.257 1.00 89.50 82 HIS A CA 1
ATOM 623 C C . HIS A 1 82 ? 10.197 -15.392 0.034 1.00 89.50 82 HIS A C 1
ATOM 625 O O . HIS A 1 82 ? 9.539 -15.868 -0.883 1.00 89.50 82 HIS A O 1
ATOM 631 N N . LEU A 1 83 ? 10.117 -15.850 1.291 1.00 88.75 83 LEU A N 1
ATOM 632 C CA . LEU A 1 83 ? 9.172 -16.886 1.725 1.00 88.75 83 LEU A CA 1
ATOM 633 C C . LEU A 1 83 ? 7.708 -16.417 1.680 1.00 88.75 83 LEU A C 1
ATOM 635 O O . LEU A 1 83 ? 6.804 -17.244 1.625 1.00 88.75 83 LEU A O 1
ATOM 639 N N . TYR A 1 84 ? 7.481 -15.101 1.698 1.00 90.44 84 TYR A N 1
ATOM 640 C CA . TYR A 1 84 ? 6.152 -14.482 1.709 1.00 90.44 84 TYR A CA 1
ATOM 641 C C . TYR A 1 84 ? 5.865 -13.664 0.442 1.00 90.44 84 TYR A C 1
ATOM 643 O O . TYR A 1 84 ? 4.727 -13.266 0.204 1.00 90.44 84 TYR A O 1
ATOM 651 N N . ALA A 1 85 ? 6.892 -13.377 -0.359 1.00 92.56 85 ALA A N 1
ATOM 652 C CA . ALA A 1 85 ? 6.768 -12.601 -1.583 1.00 92.56 85 ALA A CA 1
ATOM 653 C C . ALA A 1 85 ? 6.030 -13.375 -2.685 1.00 92.56 85 ALA A C 1
ATOM 655 O O . ALA A 1 85 ? 6.064 -14.602 -2.756 1.00 92.56 85 ALA A O 1
ATOM 656 N N . SER A 1 86 ? 5.422 -12.638 -3.612 1.00 91.88 86 SER A N 1
ATOM 657 C CA . SER A 1 86 ? 4.869 -13.219 -4.835 1.00 91.88 86 SER A CA 1
ATOM 658 C C . SER A 1 86 ? 5.997 -13.613 -5.796 1.00 91.88 86 SER A C 1
ATOM 660 O O . SER A 1 86 ? 6.823 -12.770 -6.162 1.00 91.88 86 SER A O 1
ATOM 662 N N . TYR A 1 87 ? 6.007 -14.881 -6.220 1.00 87.50 87 TYR A N 1
ATOM 663 C CA . TYR A 1 87 ? 6.994 -15.472 -7.128 1.00 87.50 87 TYR A CA 1
ATOM 664 C C . TYR A 1 87 ? 6.315 -16.364 -8.189 1.00 87.50 87 TYR A C 1
ATOM 666 O O . TYR A 1 87 ? 5.480 -17.192 -7.818 1.00 87.50 87 TYR A O 1
ATOM 674 N N . PRO A 1 88 ? 6.707 -16.288 -9.479 1.00 89.81 88 PRO A N 1
ATOM 675 C CA . PRO A 1 88 ? 7.536 -15.241 -10.084 1.00 89.81 88 PRO A CA 1
ATOM 676 C C . PRO A 1 88 ? 6.760 -13.910 -10.194 1.00 89.81 88 PRO A C 1
ATOM 678 O O . PRO A 1 88 ? 5.528 -13.926 -10.261 1.00 89.81 88 PRO A O 1
ATOM 681 N N . PRO A 1 89 ? 7.439 -12.747 -10.215 1.00 94.94 89 PRO A N 1
ATOM 682 C CA . PRO A 1 89 ? 6.766 -11.464 -10.329 1.00 94.94 89 PRO A CA 1
ATOM 683 C C . PRO A 1 89 ? 6.246 -11.260 -11.752 1.00 94.94 89 PRO A C 1
ATOM 685 O O . PRO A 1 89 ? 6.855 -11.697 -12.729 1.00 94.94 89 PRO A O 1
ATOM 688 N N . ILE A 1 90 ? 5.134 -10.539 -11.872 1.00 97.25 90 ILE A N 1
ATOM 689 C CA . ILE A 1 90 ? 4.708 -9.987 -13.158 1.00 97.25 90 ILE A CA 1
ATOM 690 C C . ILE A 1 90 ? 5.644 -8.822 -13.470 1.00 97.25 90 ILE A C 1
ATOM 692 O O . ILE A 1 90 ? 5.775 -7.924 -12.646 1.00 97.25 90 ILE A O 1
ATOM 696 N N . VAL A 1 91 ? 6.288 -8.843 -14.634 1.00 98.00 91 VAL A N 1
ATOM 697 C CA . VAL A 1 91 ? 7.202 -7.790 -15.103 1.00 98.00 91 VAL A CA 1
ATOM 698 C C . VAL A 1 91 ? 6.779 -7.303 -16.486 1.00 98.00 91 VAL A C 1
ATOM 700 O O . VAL A 1 91 ? 6.069 -8.011 -17.202 1.00 98.00 91 VAL A O 1
ATOM 703 N N . ALA A 1 92 ? 7.227 -6.111 -16.866 1.00 98.12 92 ALA A N 1
ATOM 704 C CA . ALA A 1 92 ? 7.044 -5.559 -18.205 1.00 98.12 92 ALA A CA 1
ATOM 705 C C . ALA A 1 92 ? 8.362 -5.003 -18.756 1.00 98.12 92 ALA A C 1
ATOM 707 O O . ALA A 1 92 ? 9.267 -4.668 -17.995 1.00 98.12 92 ALA A O 1
ATOM 708 N N . SER A 1 93 ? 8.467 -4.889 -20.079 1.00 97.88 93 SER A N 1
ATOM 709 C CA . SER A 1 93 ? 9.593 -4.197 -20.710 1.00 97.88 93 SER A CA 1
ATOM 710 C C . SER A 1 93 ? 9.551 -2.696 -20.399 1.00 97.88 93 SER A C 1
ATOM 712 O O . SER A 1 93 ? 8.484 -2.113 -20.204 1.00 97.88 93 SER A O 1
ATOM 714 N N . SER A 1 94 ? 10.716 -2.056 -20.338 1.00 96.69 94 SER A N 1
ATOM 715 C CA . SER A 1 94 ? 10.855 -0.626 -20.031 1.00 96.69 94 SER A CA 1
ATOM 716 C C . SER A 1 94 ? 10.234 0.324 -21.065 1.00 96.69 94 SER A C 1
ATOM 718 O O . SER A 1 94 ? 9.970 1.486 -20.745 1.00 96.69 94 SER A O 1
ATOM 720 N N . ASP A 1 95 ? 9.955 -0.173 -22.270 1.00 96.75 95 ASP A N 1
ATOM 721 C CA . ASP A 1 95 ? 9.272 0.525 -23.362 1.00 96.75 95 ASP A CA 1
ATOM 722 C C . ASP A 1 95 ? 7.740 0.363 -23.336 1.00 96.75 95 ASP A C 1
ATOM 724 O O . ASP A 1 95 ? 7.060 0.908 -24.205 1.00 96.75 95 ASP A O 1
ATOM 728 N N . ILE A 1 96 ? 7.172 -0.327 -22.336 1.00 97.94 96 ILE A N 1
ATOM 729 C CA . ILE A 1 96 ? 5.718 -0.483 -22.207 1.00 97.94 96 ILE A CA 1
ATOM 730 C C . ILE A 1 96 ? 5.007 0.881 -22.218 1.00 97.94 96 ILE A C 1
ATOM 732 O O . ILE A 1 96 ? 5.434 1.857 -21.578 1.00 97.94 96 ILE A O 1
ATOM 736 N N . SER A 1 97 ? 3.902 0.958 -22.960 1.00 97.06 97 SER A N 1
ATOM 737 C CA . SER A 1 97 ? 3.052 2.144 -22.980 1.00 97.06 97 SER A CA 1
ATOM 738 C C . SER A 1 97 ? 2.382 2.352 -21.613 1.00 97.06 97 SER A C 1
ATOM 740 O O . SER A 1 97 ? 2.219 1.420 -20.824 1.00 97.06 97 SER A O 1
ATOM 742 N N . LEU A 1 98 ? 2.013 3.594 -21.294 1.00 96.12 98 LEU A N 1
ATOM 743 C CA . LEU A 1 98 ? 1.255 3.908 -20.082 1.00 96.12 98 LEU A CA 1
ATOM 744 C C . LEU A 1 98 ? -0.071 3.138 -20.066 1.00 96.12 98 LEU A C 1
ATOM 746 O O . LEU A 1 98 ? -0.468 2.617 -19.029 1.00 96.12 98 LEU A O 1
ATOM 750 N N . GLU A 1 99 ? -0.721 3.069 -21.221 1.00 95.88 99 GLU A N 1
ATOM 751 C CA . GLU A 1 99 ? -1.989 2.396 -21.455 1.00 95.88 99 GLU A CA 1
ATOM 752 C C . GLU A 1 99 ? -1.893 0.897 -21.132 1.00 95.88 99 GLU A C 1
ATOM 754 O O . GLU A 1 99 ? -2.631 0.408 -20.272 1.00 95.88 99 GLU A O 1
ATOM 759 N N . ASP A 1 100 ? -0.914 0.201 -21.718 1.00 97.19 100 ASP A N 1
ATOM 760 C CA . ASP A 1 100 ? -0.687 -1.231 -21.490 1.00 97.19 100 ASP A CA 1
ATOM 761 C C . ASP A 1 100 ? -0.260 -1.520 -20.047 1.00 97.19 100 ASP A C 1
ATOM 763 O O . ASP A 1 100 ? -0.678 -2.518 -19.458 1.00 97.19 100 ASP A O 1
ATOM 767 N N . ALA A 1 101 ? 0.562 -0.653 -19.444 1.00 97.75 101 ALA A N 1
ATOM 768 C CA . ALA A 1 101 ? 0.990 -0.819 -18.057 1.00 97.75 101 ALA A CA 1
ATOM 769 C C . ALA A 1 101 ? -0.188 -0.690 -17.082 1.00 97.75 101 ALA A C 1
ATOM 771 O O . ALA A 1 101 ? -0.345 -1.519 -16.182 1.00 97.75 101 ALA A O 1
ATOM 772 N N . VAL A 1 102 ? -1.036 0.325 -17.276 1.00 97.56 102 VAL A N 1
ATOM 773 C CA . VAL A 1 102 ? -2.252 0.528 -16.480 1.00 97.56 102 VAL A CA 1
ATOM 774 C C . VAL A 1 102 ? -3.222 -0.639 -16.687 1.00 97.56 102 VAL A C 1
ATOM 776 O O . VAL A 1 102 ? -3.724 -1.183 -15.703 1.00 97.56 102 VAL A O 1
ATOM 779 N N . GLU A 1 103 ? -3.442 -1.079 -17.930 1.00 97.31 103 GLU A N 1
ATOM 780 C CA . GLU A 1 103 ? -4.277 -2.248 -18.230 1.00 97.31 103 GLU A CA 1
ATOM 781 C C . GLU A 1 103 ? -3.754 -3.509 -17.536 1.00 97.31 103 GLU A C 1
ATOM 783 O O . GLU A 1 103 ? -4.522 -4.203 -16.867 1.00 97.31 103 GLU A O 1
ATOM 788 N N . LEU A 1 104 ? -2.448 -3.778 -17.618 1.00 97.81 104 LEU A N 1
ATOM 789 C CA . LEU A 1 104 ? -1.822 -4.927 -16.972 1.00 97.81 104 LEU A CA 1
ATOM 790 C C . LEU A 1 104 ? -2.015 -4.890 -15.449 1.00 97.81 104 LEU A C 1
ATOM 792 O O . LEU A 1 104 ? -2.407 -5.899 -14.856 1.00 97.81 104 LEU A O 1
ATOM 796 N N . MET A 1 105 ? -1.789 -3.737 -14.812 1.00 97.56 105 MET A N 1
ATOM 797 C CA . MET A 1 105 ? -1.945 -3.575 -13.362 1.00 97.56 105 MET A CA 1
ATOM 798 C C . MET A 1 105 ? -3.403 -3.702 -12.901 1.00 97.56 105 MET A C 1
ATOM 800 O O . MET A 1 105 ? -3.686 -4.306 -11.857 1.00 97.56 105 MET A O 1
ATOM 804 N N . VAL A 1 106 ? -4.353 -3.185 -13.684 1.00 96.88 106 VAL A N 1
ATOM 805 C CA . VAL A 1 106 ? -5.786 -3.340 -13.410 1.00 96.88 106 VAL A CA 1
ATOM 806 C C . VAL A 1 106 ? -6.203 -4.799 -13.586 1.00 96.88 106 VAL A C 1
ATOM 808 O O . VAL A 1 106 ? -6.704 -5.395 -12.631 1.00 96.88 106 VAL A O 1
ATOM 811 N N . ALA A 1 107 ? -5.931 -5.399 -14.746 1.00 96.50 107 ALA A N 1
ATOM 812 C CA . ALA A 1 107 ? -6.368 -6.747 -15.106 1.00 96.50 107 ALA A CA 1
ATOM 813 C C . ALA A 1 107 ? -5.763 -7.839 -14.214 1.00 96.50 107 ALA A C 1
ATOM 815 O O . ALA A 1 107 ? -6.417 -8.839 -13.924 1.00 96.50 107 ALA A O 1
ATOM 816 N N . ARG A 1 108 ? -4.517 -7.658 -13.759 1.00 95.94 108 ARG A N 1
ATOM 817 C CA . ARG A 1 108 ? -3.837 -8.605 -12.859 1.00 95.94 108 ARG A CA 1
ATOM 818 C C . ARG A 1 108 ? -4.017 -8.278 -11.380 1.00 95.94 108 ARG A C 1
ATOM 820 O O . ARG A 1 108 ? -3.527 -9.030 -10.546 1.00 95.94 108 ARG A O 1
ATOM 827 N N . ASN A 1 109 ? -4.726 -7.194 -11.060 1.00 93.12 109 ASN A N 1
ATOM 828 C CA . ASN A 1 109 ? -4.946 -6.719 -9.695 1.00 93.12 109 ASN A CA 1
ATOM 829 C C . ASN A 1 109 ? -3.643 -6.581 -8.883 1.00 93.12 109 ASN A C 1
ATOM 831 O O . ASN A 1 109 ? -3.562 -7.005 -7.729 1.00 93.12 109 ASN A O 1
ATOM 835 N N . ILE A 1 110 ? -2.614 -6.004 -9.510 1.00 94.69 110 ILE A N 1
ATOM 836 C CA . ILE A 1 110 ? -1.305 -5.755 -8.897 1.00 94.69 110 ILE A CA 1
ATOM 837 C C . ILE A 1 110 ? -1.100 -4.257 -8.677 1.00 94.69 110 ILE A C 1
ATOM 839 O O . ILE A 1 110 ? -1.472 -3.442 -9.518 1.00 94.69 110 ILE A O 1
ATOM 843 N N . GLY A 1 111 ? -0.485 -3.907 -7.546 1.00 93.75 111 GLY A N 1
ATOM 844 C CA . GLY A 1 111 ? -0.193 -2.516 -7.186 1.00 93.75 111 GLY A CA 1
ATOM 845 C C . GLY A 1 111 ? 1.228 -2.054 -7.526 1.00 93.75 111 GLY A C 1
ATOM 846 O O . GLY A 1 111 ? 1.540 -0.880 -7.349 1.00 93.75 111 GLY A O 1
ATOM 847 N N . CYS A 1 112 ? 2.077 -2.971 -8.000 1.00 96.38 112 CYS A N 1
ATOM 848 C CA . CYS A 1 112 ? 3.481 -2.744 -8.331 1.00 96.38 112 CYS A CA 1
ATOM 849 C C . CYS A 1 112 ? 3.864 -3.575 -9.562 1.00 96.38 112 CYS A C 1
ATOM 851 O O . CYS A 1 112 ? 3.567 -4.770 -9.612 1.00 96.38 112 CYS A O 1
ATOM 853 N N . LEU A 1 113 ? 4.515 -2.943 -10.538 1.00 98.12 113 LEU A N 1
ATOM 854 C CA . LEU A 1 113 ? 4.975 -3.552 -11.783 1.00 98.12 113 LEU A CA 1
ATOM 855 C C . LEU A 1 113 ? 6.456 -3.197 -12.018 1.00 98.12 113 LEU A C 1
ATOM 857 O O . LEU A 1 113 ? 6.768 -2.066 -12.408 1.00 98.12 113 LEU A O 1
ATOM 861 N N . PRO A 1 114 ? 7.383 -4.138 -11.775 1.00 98.25 114 PRO A N 1
ATOM 862 C CA . PRO A 1 114 ? 8.779 -4.000 -12.166 1.00 98.25 114 PRO A CA 1
ATOM 863 C C . PRO A 1 114 ? 8.936 -3.886 -13.690 1.00 98.25 114 PRO A C 1
ATOM 865 O O . PRO A 1 114 ? 8.341 -4.655 -14.448 1.00 98.25 114 PRO A O 1
ATOM 868 N N . LEU A 1 115 ? 9.776 -2.946 -14.121 1.00 98.44 115 LEU A N 1
ATOM 869 C CA . LEU A 1 115 ? 10.156 -2.724 -15.512 1.00 98.44 115 LEU A CA 1
ATOM 870 C C . LEU A 1 115 ? 11.577 -3.223 -15.754 1.00 98.44 115 LEU A C 1
ATOM 872 O O . LEU A 1 115 ? 12.489 -2.860 -15.005 1.00 98.44 115 LEU A O 1
ATOM 876 N N . VAL A 1 116 ? 11.768 -4.013 -16.806 1.00 98.25 116 VAL A N 1
ATOM 877 C CA . VAL A 1 116 ? 13.059 -4.614 -17.148 1.00 98.25 116 VAL A CA 1
ATOM 878 C C . VAL A 1 116 ? 13.575 -4.181 -18.518 1.00 98.25 116 VAL A C 1
ATOM 880 O O . VAL A 1 116 ? 12.799 -3.781 -19.386 1.00 98.25 116 VAL A O 1
ATOM 883 N N . ASP A 1 117 ? 14.892 -4.237 -18.699 1.00 97.75 117 ASP A N 1
ATOM 884 C CA . ASP A 1 117 ? 15.537 -4.113 -20.009 1.00 97.75 117 ASP A CA 1
ATOM 885 C C . ASP A 1 117 ? 15.564 -5.453 -20.776 1.00 97.75 117 ASP A C 1
ATOM 887 O O . ASP A 1 117 ? 15.039 -6.472 -20.316 1.00 97.75 117 ASP A O 1
ATOM 891 N N . GLU A 1 118 ? 16.189 -5.459 -21.957 1.00 96.69 118 GLU A N 1
ATOM 892 C CA . GLU A 1 118 ? 16.342 -6.648 -22.812 1.00 96.69 118 GLU A CA 1
ATOM 893 C C . GLU A 1 118 ? 17.145 -7.779 -22.140 1.00 96.69 118 GLU A C 1
ATOM 895 O O . GLU A 1 118 ? 16.966 -8.953 -22.464 1.00 96.69 118 GLU A O 1
ATOM 900 N N . GLU A 1 119 ? 17.994 -7.450 -21.161 1.00 96.81 119 GLU A N 1
ATOM 901 C CA . GLU A 1 119 ? 18.778 -8.406 -20.372 1.00 96.81 119 GLU A CA 1
ATOM 902 C C . GLU A 1 119 ? 18.027 -8.890 -19.117 1.00 96.81 119 GLU A C 1
ATOM 904 O O . GLU A 1 119 ? 18.592 -9.603 -18.284 1.00 96.81 119 GLU A O 1
ATOM 909 N N . SER A 1 120 ? 16.741 -8.538 -18.975 1.00 96.19 120 SER A N 1
ATOM 910 C CA . SER A 1 120 ? 15.906 -8.833 -17.803 1.00 96.19 120 S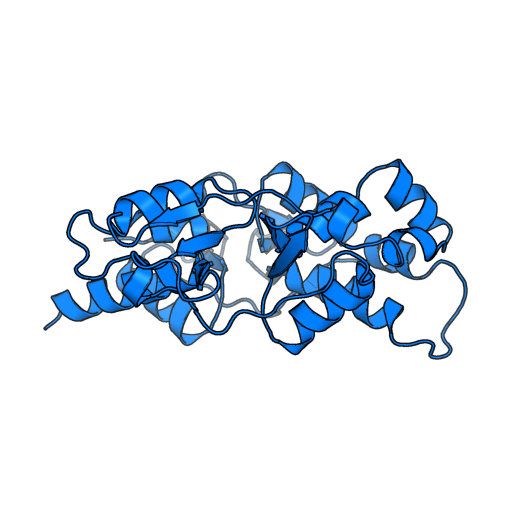ER A CA 1
ATOM 911 C C . SER A 1 120 ? 16.420 -8.212 -16.496 1.00 96.19 120 SER A C 1
ATOM 913 O O . SER A 1 120 ? 16.149 -8.739 -15.408 1.00 96.19 120 SER A O 1
ATOM 915 N N . LYS A 1 121 ? 17.165 -7.105 -16.566 1.00 97.81 121 LYS A N 1
ATOM 916 C CA . LYS A 1 121 ? 17.580 -6.332 -15.389 1.00 97.81 121 LYS A CA 1
ATOM 917 C C . LYS A 1 121 ? 16.526 -5.299 -15.041 1.00 97.81 121 LYS A C 1
ATOM 919 O O . LYS A 1 121 ? 15.928 -4.688 -15.919 1.00 97.81 121 LYS A O 1
ATOM 924 N N . LEU A 1 122 ? 16.310 -5.082 -13.747 1.00 98.19 122 LEU A N 1
ATOM 925 C CA . LEU A 1 122 ? 15.392 -4.061 -13.254 1.00 98.19 122 LEU A CA 1
ATOM 926 C C . LEU A 1 122 ? 15.899 -2.655 -13.605 1.00 98.19 122 LEU A C 1
ATOM 928 O O . LEU A 1 122 ? 16.969 -2.253 -13.152 1.00 98.19 122 LEU A O 1
ATOM 932 N N . VAL A 1 123 ? 15.094 -1.883 -14.333 1.00 97.38 123 VAL A N 1
ATOM 933 C CA . VAL A 1 123 ? 15.403 -0.487 -14.699 1.00 97.38 123 VAL A CA 1
ATOM 934 C C . VAL A 1 123 ? 14.380 0.521 -14.174 1.00 97.38 123 VAL A C 1
ATOM 936 O O . VAL A 1 123 ? 14.630 1.726 -14.182 1.00 97.38 123 VAL A O 1
ATOM 939 N N . GLY A 1 124 ? 13.233 0.058 -13.676 1.00 97.00 124 GLY A N 1
ATOM 940 C CA . GLY A 1 124 ? 12.226 0.918 -13.063 1.00 97.00 124 GLY A CA 1
ATOM 941 C C . GLY A 1 124 ? 11.140 0.132 -12.344 1.00 97.00 124 GLY A C 1
ATOM 942 O O . GLY A 1 124 ? 11.035 -1.081 -12.485 1.00 97.00 124 GLY A O 1
ATOM 943 N N . VAL A 1 125 ? 10.316 0.832 -11.571 1.00 97.94 125 VAL A N 1
ATOM 944 C CA . VAL A 1 125 ? 9.137 0.261 -10.911 1.00 97.94 125 VAL A CA 1
ATOM 945 C C . VAL A 1 125 ? 7.976 1.225 -11.089 1.00 97.94 125 VAL A C 1
ATOM 947 O O . VAL A 1 125 ? 8.131 2.432 -10.880 1.00 97.94 125 VAL A O 1
ATOM 950 N N . LEU A 1 126 ? 6.827 0.700 -11.498 1.00 97.62 126 LEU A N 1
ATOM 951 C CA . LEU A 1 126 ? 5.566 1.429 -11.511 1.00 97.62 126 LEU A CA 1
ATOM 952 C C . LEU A 1 126 ? 4.751 1.017 -10.289 1.00 97.62 126 LEU A C 1
ATOM 954 O O . LEU A 1 126 ? 4.481 -0.164 -10.100 1.00 97.62 126 LEU A O 1
ATOM 958 N N . ASP A 1 127 ? 4.339 1.994 -9.490 1.00 94.69 127 ASP A N 1
ATOM 959 C CA . ASP A 1 127 ? 3.395 1.818 -8.386 1.00 94.69 127 ASP A CA 1
ATOM 960 C C . ASP A 1 127 ? 2.134 2.640 -8.662 1.00 94.69 127 ASP A C 1
ATOM 962 O O . ASP A 1 127 ? 2.209 3.717 -9.269 1.00 94.69 127 ASP A O 1
ATOM 966 N N . GLU A 1 128 ? 0.987 2.171 -8.159 1.00 94.94 128 GLU A N 1
ATOM 967 C CA . GLU A 1 128 ? -0.309 2.864 -8.281 1.00 94.94 128 GLU A CA 1
ATOM 968 C C . GLU A 1 128 ? -0.179 4.351 -7.917 1.00 94.94 128 GLU A C 1
ATOM 970 O O . GLU A 1 128 ? -0.535 5.222 -8.709 1.00 94.94 128 GLU A O 1
ATOM 975 N N . ARG A 1 129 ? 0.472 4.642 -6.784 1.00 92.31 129 ARG A N 1
ATOM 976 C CA . ARG A 1 129 ? 0.755 5.990 -6.266 1.00 92.31 129 ARG A CA 1
ATOM 977 C C . ARG A 1 129 ? 1.373 6.965 -7.270 1.00 92.31 129 ARG A C 1
ATOM 979 O O . ARG A 1 129 ? 1.166 8.178 -7.178 1.00 92.31 129 ARG A O 1
ATOM 986 N N . PHE A 1 130 ? 2.198 6.468 -8.187 1.00 93.25 130 PHE A N 1
ATOM 987 C CA . PHE A 1 130 ? 2.835 7.307 -9.198 1.00 93.25 130 PHE A CA 1
ATOM 988 C C . PHE A 1 130 ? 2.037 7.352 -10.493 1.00 93.25 130 PHE A C 1
ATOM 990 O O . PHE A 1 130 ? 1.941 8.425 -11.089 1.00 93.25 130 PHE A O 1
ATOM 997 N N . LEU A 1 131 ? 1.419 6.239 -10.892 1.00 95.50 131 LEU A N 1
ATOM 998 C CA . LEU A 1 131 ? 0.581 6.190 -12.088 1.00 95.50 131 LEU A CA 1
ATOM 999 C C . LEU A 1 131 ? -0.653 7.085 -11.973 1.00 95.50 131 LEU A C 1
ATOM 1001 O O . LEU A 1 131 ? -1.004 7.745 -12.946 1.00 95.50 131 LEU A O 1
ATOM 1005 N N . ILE A 1 132 ? -1.255 7.217 -10.785 1.00 95.31 132 ILE A N 1
ATOM 1006 C CA . ILE A 1 132 ? -2.411 8.110 -10.588 1.00 95.31 132 ILE A CA 1
ATOM 1007 C C . ILE A 1 132 ? -2.092 9.583 -10.893 1.00 95.31 132 ILE A C 1
ATOM 1009 O O . ILE A 1 132 ? -2.993 10.363 -11.184 1.00 95.31 132 ILE A O 1
ATOM 1013 N N . LYS A 1 133 ? -0.811 9.981 -10.917 1.00 93.50 133 LYS A N 1
ATOM 1014 C CA . LYS A 1 133 ? -0.399 11.340 -11.312 1.00 93.50 133 LYS A CA 1
ATOM 1015 C C . LYS A 1 133 ? -0.638 11.615 -12.798 1.00 93.50 133 LYS A C 1
ATOM 1017 O O . LYS A 1 133 ? -0.699 12.783 -13.184 1.00 93.50 133 LYS A O 1
ATOM 1022 N N . ALA A 1 134 ? -0.791 10.566 -13.608 1.00 94.62 134 ALA A N 1
ATOM 1023 C CA . ALA A 1 134 ? -1.135 10.653 -15.021 1.00 94.62 134 ALA A CA 1
ATOM 1024 C C . ALA A 1 134 ? -2.619 10.975 -15.269 1.00 94.62 134 ALA A C 1
ATOM 1026 O O . ALA A 1 134 ? -2.989 11.222 -16.416 1.00 94.62 134 ALA A O 1
ATOM 1027 N N . ILE A 1 135 ? -3.461 11.009 -14.223 1.00 95.25 135 ILE A N 1
ATOM 1028 C CA . ILE A 1 135 ? -4.857 11.442 -14.350 1.00 95.25 135 ILE A CA 1
ATOM 1029 C C . ILE A 1 135 ? -4.899 12.836 -15.002 1.00 95.25 135 ILE A C 1
ATOM 1031 O O . ILE A 1 135 ? -4.184 13.745 -14.549 1.00 95.25 135 ILE A O 1
ATOM 1035 N N . PRO A 1 136 ? -5.681 13.009 -16.085 1.00 92.25 136 PRO A N 1
ATOM 1036 C CA . PRO A 1 136 ? -5.786 14.277 -16.793 1.00 92.25 136 PRO A CA 1
ATOM 1037 C C . PRO A 1 136 ? -6.659 15.279 -16.025 1.00 92.25 136 PRO A C 1
ATOM 1039 O O . PRO A 1 136 ? -7.593 14.893 -15.329 1.00 92.25 136 PRO A O 1
ATOM 1042 N N . GLU A 1 137 ? -6.405 16.575 -16.226 1.00 91.12 137 GLU A N 1
ATOM 1043 C CA . GLU A 1 137 ? -7.235 17.673 -15.685 1.00 91.12 137 GLU A CA 1
ATOM 1044 C C . GLU A 1 137 ? -8.708 17.575 -16.120 1.00 91.12 137 GLU A C 1
ATOM 1046 O O . GLU A 1 137 ? -9.614 17.969 -15.398 1.00 91.12 137 GLU A O 1
ATOM 1051 N N . TYR A 1 138 ? -8.950 17.027 -17.311 1.00 87.31 138 TYR A N 1
ATOM 1052 C CA . TYR A 1 138 ? -10.270 16.909 -17.934 1.00 87.31 138 TYR A CA 1
ATOM 1053 C C . TYR A 1 138 ? -10.913 15.524 -17.749 1.00 87.31 138 TYR A C 1
ATOM 1055 O O . TYR A 1 138 ? -11.748 15.131 -18.566 1.00 87.31 138 TYR A O 1
ATOM 1063 N N . ALA A 1 139 ? -10.506 14.762 -16.725 1.00 89.81 139 ALA A N 1
ATOM 1064 C CA . ALA A 1 139 ? -11.181 13.513 -16.366 1.00 89.81 139 ALA A CA 1
ATOM 1065 C C . ALA A 1 139 ? -12.690 13.761 -16.187 1.00 89.81 139 ALA A C 1
ATOM 1067 O O . ALA A 1 139 ? -13.093 14.753 -15.577 1.00 89.81 139 ALA A O 1
ATOM 1068 N N . ARG A 1 140 ? -13.527 12.889 -16.759 1.00 84.56 140 ARG A N 1
ATOM 1069 C CA . ARG A 1 140 ? -14.975 13.140 -16.887 1.00 84.56 140 ARG A CA 1
ATOM 1070 C C . ARG A 1 140 ? -15.772 12.775 -15.641 1.00 84.56 140 ARG A C 1
ATOM 1072 O O . ARG A 1 140 ? -16.914 13.206 -15.510 1.00 84.56 140 ARG A O 1
ATOM 1079 N N . VAL A 1 141 ? -15.183 11.968 -14.767 1.00 92.12 141 VAL A N 1
ATOM 1080 C CA . VAL A 1 141 ? -15.780 11.505 -13.512 1.00 92.12 141 VAL A CA 1
ATOM 1081 C C . VAL A 1 141 ? -15.193 12.265 -12.327 1.00 92.12 141 VAL A C 1
ATOM 1083 O O . VAL A 1 141 ? -14.020 12.642 -12.333 1.00 92.12 141 VAL A O 1
ATOM 1086 N N . GLY A 1 142 ? -16.012 12.493 -11.305 1.00 93.62 142 GLY A N 1
ATOM 1087 C CA . GLY A 1 142 ? -15.603 13.066 -10.028 1.00 93.62 142 GLY A CA 1
ATOM 1088 C C . GLY A 1 142 ? -15.338 11.998 -8.960 1.00 93.62 142 GLY A C 1
ATOM 1089 O O . GLY A 1 142 ? -15.593 10.810 -9.167 1.00 93.62 142 GLY A O 1
ATOM 1090 N N . PRO A 1 143 ? -14.866 12.400 -7.766 1.00 95.31 143 PRO A N 1
ATOM 1091 C CA . PRO A 1 143 ? -14.597 11.467 -6.673 1.00 95.31 143 PRO A CA 1
ATOM 1092 C C . PRO A 1 143 ? -15.838 10.690 -6.232 1.00 95.31 143 PRO A C 1
ATOM 1094 O O . PRO A 1 143 ? -15.735 9.515 -5.897 1.00 95.31 143 PRO A O 1
ATOM 1097 N N . CYS A 1 144 ? -17.019 11.311 -6.257 1.00 93.75 144 CYS A N 1
ATOM 1098 C CA . CYS A 1 144 ? -18.247 10.651 -5.819 1.00 93.75 144 CYS A CA 1
ATOM 1099 C C . CYS A 1 144 ? -18.742 9.555 -6.768 1.00 93.75 144 CYS A C 1
ATOM 1101 O O . CYS A 1 144 ? -19.485 8.682 -6.317 1.00 93.75 144 CYS A O 1
ATOM 1103 N N . ASP A 1 145 ? -18.310 9.585 -8.031 1.00 94.00 145 ASP A N 1
ATOM 1104 C CA . ASP A 1 145 ? -18.664 8.585 -9.039 1.00 94.00 145 ASP A CA 1
ATOM 1105 C C . ASP A 1 145 ? -17.838 7.301 -8.887 1.00 94.00 145 ASP A C 1
ATOM 1107 O O . ASP A 1 145 ? -18.294 6.230 -9.283 1.00 94.00 145 ASP A O 1
ATOM 1111 N N . ILE A 1 146 ? -16.630 7.403 -8.316 1.00 95.56 146 ILE A N 1
ATOM 1112 C CA . ILE A 1 146 ? -15.682 6.281 -8.222 1.00 95.56 146 ILE A CA 1
ATOM 1113 C C . ILE A 1 146 ? -15.397 5.820 -6.789 1.00 95.56 146 ILE A C 1
ATOM 1115 O O . ILE A 1 146 ? -14.783 4.773 -6.600 1.00 95.56 146 ILE A O 1
ATOM 1119 N N . ALA A 1 147 ? -15.787 6.600 -5.778 1.00 95.31 147 ALA A N 1
ATOM 1120 C CA . ALA A 1 147 ? -15.601 6.220 -4.384 1.00 95.31 147 ALA A CA 1
ATOM 1121 C C . ALA A 1 147 ? -16.391 4.950 -4.048 1.00 95.31 147 ALA A C 1
ATOM 1123 O O . ALA A 1 147 ? -17.534 4.768 -4.474 1.00 95.31 147 ALA A O 1
ATOM 1124 N N . SER A 1 148 ? -15.795 4.103 -3.213 1.00 94.12 148 SER A N 1
ATOM 1125 C CA . SER A 1 148 ? -16.477 2.949 -2.639 1.00 94.12 148 SER A CA 1
ATOM 1126 C C . SER A 1 148 ? -17.327 3.400 -1.453 1.00 94.12 148 SER A C 1
ATOM 1128 O O . SER A 1 148 ? -16.794 3.910 -0.469 1.00 94.12 148 SER A O 1
ATOM 1130 N N . TRP A 1 149 ? -18.646 3.224 -1.550 1.00 92.25 149 TRP A N 1
ATOM 1131 C CA . TRP A 1 149 ? -19.612 3.634 -0.516 1.00 92.25 149 TRP A CA 1
ATOM 1132 C C . TRP A 1 149 ? -19.991 2.508 0.450 1.00 92.25 149 TRP A C 1
ATOM 1134 O O . TRP A 1 149 ? -20.454 2.788 1.552 1.00 92.25 149 TRP A O 1
ATOM 1144 N N . ASP A 1 150 ? -19.772 1.252 0.056 1.00 89.81 150 ASP A N 1
ATOM 1145 C CA . ASP A 1 150 ? -19.864 0.105 0.959 1.00 89.81 150 ASP A CA 1
ATOM 1146 C C . ASP A 1 150 ? -18.535 -0.046 1.696 1.00 89.81 150 ASP A C 1
ATOM 1148 O O . ASP A 1 150 ? -17.566 -0.637 1.214 1.00 89.81 150 ASP A O 1
ATOM 1152 N N . VAL A 1 151 ? -18.456 0.644 2.824 1.00 90.56 151 VAL A N 1
ATOM 1153 C CA . VAL A 1 151 ? -17.237 0.782 3.605 1.00 90.56 151 VAL A CA 1
ATOM 1154 C C . VAL A 1 151 ? -17.300 -0.165 4.792 1.00 90.56 151 VAL A C 1
ATOM 1156 O O . VAL A 1 151 ? -18.313 -0.241 5.481 1.00 90.56 151 VAL A O 1
ATOM 1159 N N . LEU A 1 152 ? -16.194 -0.859 5.057 1.00 91.69 152 LEU A N 1
ATOM 1160 C CA . LEU A 1 152 ? -16.054 -1.660 6.265 1.00 91.69 152 LEU A CA 1
ATOM 1161 C C . LEU A 1 152 ? -15.593 -0.774 7.429 1.00 91.69 152 LEU A C 1
ATOM 1163 O O . LEU A 1 152 ? -14.553 -0.105 7.349 1.00 91.69 152 LEU A O 1
ATOM 1167 N N . TRP A 1 153 ? -16.368 -0.799 8.510 1.00 91.94 153 TRP A N 1
ATOM 1168 C CA . TRP A 1 153 ? -16.113 -0.047 9.736 1.00 91.94 153 TRP A CA 1
ATOM 1169 C C . TRP A 1 153 ? -15.767 -1.001 10.869 1.00 91.94 153 TRP A C 1
ATOM 1171 O O . TRP A 1 153 ? -16.263 -2.126 10.904 1.00 91.94 153 TRP A O 1
ATOM 1181 N N . VAL A 1 154 ? -14.962 -0.525 11.811 1.00 94.69 154 VAL A N 1
ATOM 1182 C CA . VAL A 1 154 ? -14.697 -1.220 13.073 1.00 94.69 154 VAL A CA 1
ATOM 1183 C C . VAL A 1 154 ? -14.869 -0.269 14.247 1.00 94.69 154 VAL A C 1
ATOM 1185 O O . VAL A 1 154 ? -14.680 0.947 14.114 1.00 94.69 154 VAL A O 1
ATOM 1188 N N . GLU A 1 155 ? -15.236 -0.827 15.395 1.00 95.75 155 GLU A N 1
ATOM 1189 C CA . GLU A 1 155 ? -15.330 -0.072 16.637 1.00 95.75 155 GLU A CA 1
ATOM 1190 C C . GLU A 1 155 ? -13.925 0.325 17.129 1.00 95.75 155 GLU A C 1
ATOM 1192 O O . GLU A 1 155 ? -12.957 -0.409 16.917 1.00 95.75 155 GLU A O 1
ATOM 1197 N N . PRO A 1 156 ? -13.767 1.487 17.788 1.00 97.12 156 PRO A N 1
ATOM 1198 C CA . PRO A 1 156 ? -12.454 1.996 18.198 1.00 97.12 156 PRO A CA 1
ATOM 1199 C C . PRO A 1 156 ? -11.720 1.091 19.197 1.00 97.12 156 PRO A C 1
ATOM 1201 O O . PRO A 1 156 ? -10.491 1.122 19.256 1.00 97.12 156 PRO A O 1
ATOM 1204 N N . PHE A 1 157 ? -12.468 0.285 19.953 1.00 96.75 157 PHE A N 1
ATOM 1205 C CA . PHE A 1 157 ? -11.954 -0.660 20.943 1.00 96.75 157 PHE A CA 1
ATOM 1206 C C . PHE A 1 157 ? -11.624 -2.047 20.371 1.00 96.75 157 PHE A C 1
ATOM 1208 O O . PHE A 1 157 ? -11.130 -2.887 21.117 1.00 96.75 157 PHE A O 1
ATOM 1215 N N . GLU A 1 158 ? -11.892 -2.304 19.085 1.00 96.62 158 GLU A N 1
ATOM 1216 C CA . GLU A 1 158 ? -11.471 -3.548 18.427 1.00 96.62 158 GLU A CA 1
ATOM 1217 C C . GLU A 1 158 ? -9.945 -3.667 18.450 1.00 96.62 158 GLU A C 1
ATOM 1219 O O . GLU A 1 158 ? -9.232 -2.672 18.302 1.00 96.62 158 GLU A O 1
ATOM 1224 N N . GLU A 1 159 ? -9.439 -4.887 18.612 1.00 94.94 159 GLU A N 1
ATOM 1225 C CA . GLU A 1 159 ? -8.001 -5.139 18.685 1.00 94.94 159 GLU A CA 1
ATOM 1226 C C . GLU A 1 159 ? -7.305 -4.829 17.352 1.00 94.94 159 GLU A C 1
ATOM 1228 O O . GLU A 1 159 ? -7.832 -5.086 16.260 1.00 94.94 159 GLU A O 1
ATOM 1233 N N . ILE A 1 160 ? -6.063 -4.342 17.423 1.00 95.31 160 ILE A N 1
ATOM 1234 C CA . ILE A 1 160 ? -5.222 -4.131 16.237 1.00 95.31 160 ILE A CA 1
ATOM 1235 C C . ILE A 1 160 ? -5.122 -5.420 15.409 1.00 95.31 160 ILE A C 1
ATOM 1237 O O . ILE A 1 160 ? -5.268 -5.360 14.185 1.00 95.31 160 ILE A O 1
ATOM 1241 N N . LEU A 1 161 ? -4.925 -6.583 16.037 1.00 91.44 161 LEU A N 1
ATOM 1242 C CA . LEU A 1 161 ? -4.844 -7.867 15.335 1.00 91.44 161 LEU A CA 1
ATOM 1243 C C . LEU A 1 161 ? -6.147 -8.230 14.608 1.00 91.44 161 LEU A C 1
ATOM 1245 O O . LEU A 1 161 ? -6.102 -8.617 13.438 1.00 91.44 161 LEU A O 1
ATOM 1249 N N . ALA A 1 162 ? -7.299 -8.047 15.259 1.00 92.44 162 ALA A N 1
ATOM 1250 C CA . ALA A 1 162 ? -8.609 -8.270 14.648 1.00 92.44 162 ALA A CA 1
ATOM 1251 C C . ALA A 1 162 ? -8.803 -7.373 13.414 1.00 92.44 162 ALA A C 1
ATOM 1253 O O . ALA A 1 162 ? -9.232 -7.838 12.356 1.00 92.44 162 ALA A O 1
ATOM 1254 N N . SER A 1 163 ? -8.368 -6.109 13.494 1.00 94.81 163 SER A N 1
ATOM 1255 C CA . SER A 1 163 ? -8.404 -5.172 12.363 1.00 94.81 163 SER A CA 1
ATOM 1256 C C . SER A 1 163 ? -7.586 -5.659 11.157 1.00 94.81 163 SER A C 1
ATOM 1258 O O . SER A 1 163 ? -8.024 -5.529 10.010 1.00 94.81 163 SER A O 1
ATOM 1260 N N . VAL A 1 164 ? -6.429 -6.291 11.396 1.00 94.06 164 VAL A N 1
ATOM 1261 C CA . VAL A 1 164 ? -5.638 -6.932 10.335 1.00 94.06 164 VAL A CA 1
ATOM 1262 C C . VAL A 1 164 ? -6.427 -8.085 9.715 1.00 94.06 164 VAL A C 1
ATOM 1264 O O . VAL A 1 164 ? -6.486 -8.179 8.489 1.00 94.06 164 VAL A O 1
ATOM 1267 N N . GLY A 1 165 ? -7.085 -8.913 10.529 1.00 92.69 165 GLY A N 1
ATOM 1268 C CA . GLY A 1 165 ? -7.940 -10.006 10.058 1.00 92.69 165 GLY A CA 1
ATOM 1269 C C . GLY A 1 165 ? -9.077 -9.538 9.154 1.00 92.69 165 GLY A C 1
ATOM 1270 O O . GLY A 1 165 ? -9.245 -10.060 8.046 1.00 92.69 165 GLY A O 1
ATOM 1271 N N . TYR A 1 166 ? -9.804 -8.494 9.557 1.00 94.44 166 TYR A N 1
ATOM 1272 C CA . TYR A 1 166 ? -10.860 -7.891 8.738 1.00 94.44 166 TYR A CA 1
ATOM 1273 C C . TYR A 1 166 ? -10.323 -7.349 7.406 1.00 94.44 166 TYR A C 1
ATOM 1275 O O . TYR A 1 166 ? -10.921 -7.587 6.354 1.00 94.44 166 TYR A O 1
ATOM 1283 N N . MET A 1 167 ? -9.163 -6.677 7.417 1.00 94.25 167 MET A N 1
ATOM 1284 C CA . MET A 1 167 ? -8.506 -6.205 6.192 1.00 94.25 167 MET A CA 1
ATOM 1285 C C . MET A 1 167 ? -8.139 -7.371 5.261 1.00 94.25 167 MET A C 1
ATOM 1287 O O . MET A 1 167 ? -8.453 -7.355 4.068 1.00 94.25 167 MET A O 1
ATOM 1291 N N . LEU A 1 168 ? -7.493 -8.409 5.796 1.00 92.31 168 LEU A N 1
ATOM 1292 C CA . LEU A 1 168 ? -7.005 -9.539 5.008 1.00 92.31 168 LEU A CA 1
ATOM 1293 C C . LEU A 1 168 ? -8.135 -10.366 4.392 1.00 92.31 168 LEU A C 1
ATOM 1295 O O . LEU A 1 168 ? -8.038 -10.684 3.198 1.00 92.31 168 LEU A O 1
ATOM 1299 N N . SER A 1 169 ? -9.170 -10.672 5.180 1.00 91.06 169 SER A N 1
ATOM 1300 C CA . SER A 1 169 ? -10.351 -11.446 4.770 1.00 91.06 169 SER A CA 1
ATOM 1301 C C . SER A 1 169 ? -11.215 -10.698 3.755 1.00 91.06 169 SER A C 1
ATOM 1303 O O . SER A 1 169 ? -11.662 -11.294 2.778 1.00 91.06 169 SER A O 1
ATOM 1305 N N . SER A 1 170 ? -11.360 -9.379 3.914 1.00 91.75 170 SER A N 1
ATOM 1306 C CA . SER A 1 170 ? -12.126 -8.531 2.988 1.00 91.75 170 SER A CA 1
ATOM 1307 C C . SER A 1 170 ? -11.317 -8.086 1.766 1.00 91.75 170 SER A C 1
ATOM 1309 O O . SER A 1 170 ? -11.834 -7.427 0.869 1.00 91.75 170 SER A O 1
ATOM 1311 N N . GLY A 1 171 ? -10.020 -8.408 1.710 1.00 90.38 171 GLY A N 1
ATOM 1312 C CA . GLY A 1 171 ? -9.149 -8.034 0.596 1.00 90.38 171 GLY A CA 1
ATOM 1313 C C . GLY A 1 171 ? -8.826 -6.541 0.500 1.00 90.38 171 GLY A C 1
ATOM 1314 O O . GLY A 1 171 ? -8.288 -6.104 -0.519 1.00 90.38 171 GLY A O 1
ATOM 1315 N N . ILE A 1 172 ? -9.091 -5.777 1.556 1.00 91.75 172 ILE A N 1
ATOM 1316 C CA . ILE A 1 172 ? -8.827 -4.340 1.647 1.00 91.75 172 ILE A CA 1
ATOM 1317 C C . ILE A 1 172 ? -7.594 -4.079 2.515 1.00 91.75 172 ILE A C 1
ATOM 1319 O O . ILE A 1 172 ? -7.116 -4.945 3.238 1.00 91.75 172 ILE A O 1
ATOM 1323 N N . ARG A 1 173 ? -7.019 -2.879 2.424 1.00 92.31 173 ARG A N 1
ATOM 1324 C CA . ARG A 1 173 ? -5.792 -2.521 3.170 1.00 92.31 173 ARG A CA 1
ATOM 1325 C C . ARG A 1 173 ? -6.037 -1.508 4.282 1.00 92.31 173 ARG A C 1
ATOM 1327 O O . ARG A 1 173 ? -5.075 -1.016 4.872 1.00 92.31 173 ARG A O 1
ATOM 1334 N N . ARG A 1 174 ? -7.296 -1.128 4.487 1.00 93.81 174 ARG A N 1
ATOM 1335 C CA . ARG A 1 174 ? -7.706 -0.043 5.371 1.00 93.81 174 ARG A CA 1
ATOM 1336 C C . ARG A 1 174 ? -9.157 -0.205 5.801 1.00 93.81 174 ARG A C 1
ATOM 1338 O O . ARG A 1 174 ? -9.949 -0.748 5.038 1.00 93.81 174 ARG A O 1
ATOM 1345 N N . LEU A 1 175 ? -9.461 0.291 6.990 1.00 95.69 175 LEU A N 1
ATOM 1346 C CA . LEU A 1 175 ? -10.775 0.289 7.623 1.00 95.69 175 LEU A CA 1
ATOM 1347 C C . LEU A 1 175 ? -11.100 1.701 8.087 1.00 95.69 175 LEU A C 1
ATOM 1349 O O . LEU A 1 175 ? -10.191 2.496 8.362 1.00 95.69 175 LEU A O 1
ATOM 1353 N N . VAL A 1 176 ? -12.391 1.987 8.207 1.00 95.94 176 VAL A N 1
ATOM 1354 C CA . VAL A 1 176 ? -12.847 3.227 8.827 1.00 95.94 176 VAL A CA 1
ATOM 1355 C C . VAL A 1 176 ? -13.185 2.973 10.290 1.00 95.94 176 VAL A C 1
ATOM 1357 O O . VAL A 1 176 ? -13.768 1.955 10.644 1.00 95.94 176 VAL A O 1
ATOM 1360 N N . VAL A 1 177 ? -12.795 3.905 11.151 1.00 95.88 177 VAL A N 1
ATOM 1361 C CA . VAL A 1 177 ? -13.050 3.854 12.592 1.00 95.88 177 VAL A CA 1
ATOM 1362 C C . VAL A 1 177 ? -13.830 5.096 12.975 1.00 95.88 177 VAL A C 1
ATOM 1364 O O . VAL A 1 177 ? -13.448 6.209 12.602 1.00 95.88 177 VAL A O 1
ATOM 1367 N N . ARG A 1 178 ? -14.920 4.922 13.722 1.00 92.50 178 ARG A N 1
ATOM 1368 C CA . ARG A 1 178 ? -15.684 6.044 14.265 1.00 92.50 178 ARG A CA 1
ATOM 1369 C C . ARG A 1 178 ? -15.209 6.329 15.683 1.00 92.50 178 ARG A C 1
ATOM 1371 O O . ARG A 1 178 ? -15.425 5.528 16.582 1.00 92.50 178 ARG A O 1
ATOM 1378 N N . LEU A 1 179 ? -14.577 7.480 15.886 1.00 92.81 179 LEU A N 1
ATOM 1379 C CA . LEU A 1 179 ? -14.013 7.869 17.176 1.00 92.81 179 LEU A CA 1
ATOM 1380 C C . LEU A 1 179 ? -14.498 9.266 17.547 1.00 92.81 179 LEU A C 1
ATOM 1382 O O . LEU A 1 179 ? -14.258 10.221 16.812 1.00 92.81 179 LEU A O 1
ATOM 1386 N N . ASN A 1 180 ? -15.179 9.392 18.689 1.00 90.62 180 ASN A N 1
ATOM 1387 C CA . ASN A 1 180 ? -15.688 10.671 19.204 1.00 90.62 180 ASN A CA 1
ATOM 1388 C C . ASN A 1 180 ? -16.533 11.463 18.185 1.00 90.62 180 ASN A C 1
ATOM 1390 O O . ASN A 1 180 ? -16.456 12.685 18.109 1.00 90.62 180 ASN A O 1
ATOM 1394 N N . GLY A 1 181 ? -17.328 10.758 17.373 1.00 86.50 181 GLY A N 1
ATOM 1395 C CA . GLY A 1 181 ? -18.163 11.367 16.333 1.00 86.50 181 GLY A CA 1
ATOM 1396 C C . GLY A 1 181 ? -17.428 11.731 15.037 1.00 86.50 181 GLY A C 1
ATOM 1397 O O . GLY A 1 181 ? -18.095 12.093 14.073 1.00 86.50 181 GLY A O 1
ATOM 1398 N N . GLU A 1 182 ? -16.102 11.579 14.975 1.00 91.69 182 GLU A N 1
ATOM 1399 C CA . GLU A 1 182 ? -15.307 11.747 13.756 1.00 91.69 182 GLU A CA 1
ATOM 1400 C C . GLU A 1 182 ? -15.036 10.407 13.058 1.00 91.69 182 GLU A C 1
ATOM 1402 O O . GLU A 1 182 ? -14.987 9.345 13.685 1.00 91.69 182 GLU A O 1
ATOM 1407 N N . TYR A 1 183 ? -14.797 10.474 11.749 1.00 92.94 183 TYR A N 1
ATOM 1408 C CA . TYR A 1 183 ? -14.331 9.344 10.953 1.00 92.94 183 TYR A CA 1
ATOM 1409 C C . TYR A 1 183 ? -12.809 9.371 10.819 1.00 92.94 183 TYR A C 1
ATOM 1411 O O . TYR A 1 183 ? -12.215 10.391 10.462 1.00 92.94 183 TYR A O 1
ATOM 1419 N N . ARG A 1 184 ? -12.176 8.234 11.097 1.00 95.50 184 ARG A N 1
ATOM 1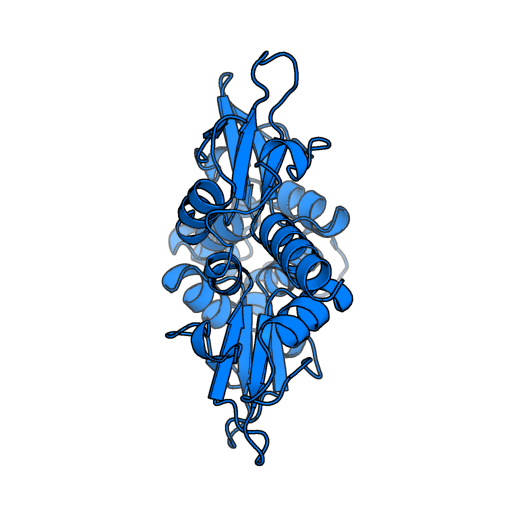420 C CA . ARG A 1 184 ? -10.724 8.039 11.051 1.00 95.50 184 ARG A CA 1
ATOM 1421 C C . ARG A 1 184 ? -10.377 6.839 10.184 1.00 95.50 184 ARG A C 1
ATOM 1423 O O . ARG A 1 184 ? -11.212 5.965 9.984 1.00 95.50 184 ARG A O 1
ATOM 1430 N N . LEU A 1 185 ? -9.145 6.776 9.690 1.00 95.81 185 LEU A N 1
ATOM 1431 C CA . LEU A 1 185 ? -8.645 5.614 8.956 1.00 95.81 185 LEU A CA 1
ATOM 1432 C C . LEU A 1 185 ? -7.594 4.870 9.766 1.00 95.81 185 LEU A C 1
ATOM 1434 O O . LEU A 1 185 ? -6.711 5.474 10.373 1.00 95.81 185 LEU A O 1
ATOM 1438 N N . VAL A 1 186 ? -7.637 3.549 9.685 1.00 95.75 186 VAL A N 1
ATOM 1439 C CA . VAL A 1 186 ? -6.515 2.673 10.023 1.00 95.75 186 VAL A CA 1
ATOM 1440 C C . VAL A 1 186 ? -6.183 1.845 8.792 1.00 95.75 186 VAL A C 1
ATOM 1442 O O . VAL A 1 186 ? -7.073 1.423 8.059 1.00 95.75 186 VAL A O 1
ATOM 1445 N N . SER A 1 187 ? -4.900 1.640 8.521 1.00 94.19 187 SER A N 1
ATOM 1446 C CA . SER A 1 187 ? -4.437 0.821 7.401 1.00 94.19 187 SER A CA 1
ATOM 1447 C C . SER A 1 187 ? -3.314 -0.099 7.841 1.00 94.19 187 SER A C 1
ATOM 1449 O O . SER A 1 187 ? -2.700 0.125 8.887 1.00 94.19 187 SER A O 1
ATOM 1451 N N . LEU A 1 188 ? -2.982 -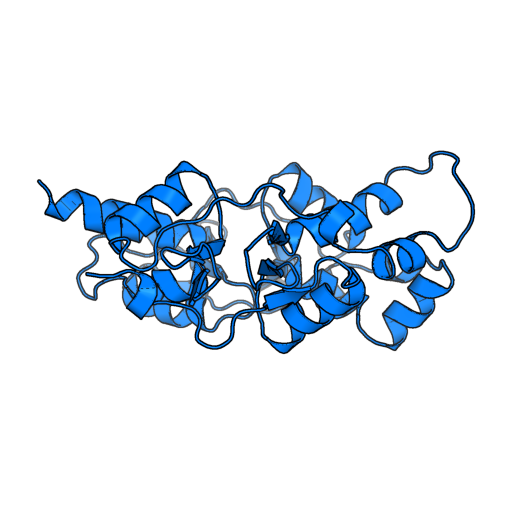1.083 7.004 1.00 93.69 188 LEU A N 1
ATOM 1452 C CA . LEU A 1 188 ? -1.814 -1.939 7.228 1.00 93.69 188 LEU A CA 1
ATOM 1453 C C . LEU A 1 188 ? -0.526 -1.121 7.422 1.00 93.69 188 LEU A C 1
ATOM 1455 O O . LEU A 1 188 ? 0.369 -1.556 8.130 1.00 93.69 188 LEU A O 1
ATOM 1459 N N . VAL A 1 189 ? -0.440 0.091 6.864 1.00 91.25 189 VAL A N 1
ATOM 1460 C CA . VAL A 1 189 ? 0.698 1.001 7.078 1.00 91.25 189 VAL A CA 1
ATOM 1461 C C . VAL A 1 189 ? 0.785 1.452 8.529 1.00 91.25 189 VAL A C 1
ATOM 1463 O O . VAL A 1 189 ? 1.878 1.468 9.083 1.00 91.25 189 VAL A O 1
ATOM 1466 N N . GLN A 1 190 ? -0.342 1.810 9.147 1.00 93.62 190 GLN A N 1
ATOM 1467 C CA . GLN A 1 190 ? -0.349 2.235 10.548 1.00 93.62 190 GLN A CA 1
ATOM 1468 C C . GLN A 1 190 ? -0.073 1.066 11.485 1.00 93.62 190 GLN A C 1
ATOM 1470 O O . GLN A 1 190 ? 0.711 1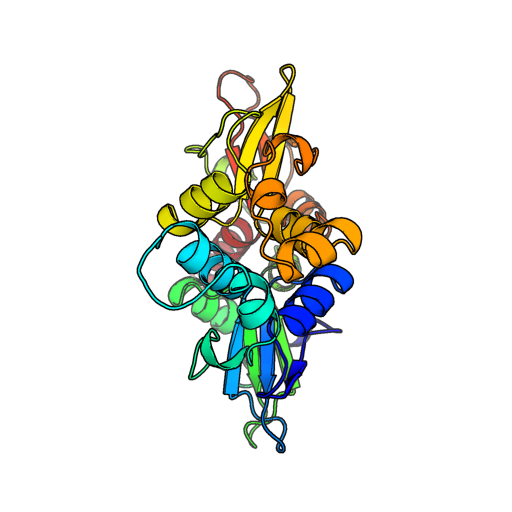.214 12.418 1.00 93.62 190 GLN A O 1
ATOM 1475 N N . VAL A 1 191 ? -0.627 -0.112 11.178 1.00 93.06 191 VAL A N 1
ATOM 1476 C CA . VAL A 1 191 ? -0.298 -1.349 11.897 1.00 93.06 191 VAL A CA 1
ATOM 1477 C C . VAL A 1 191 ? 1.204 -1.614 11.824 1.00 93.06 191 VAL A C 1
ATOM 1479 O O . VAL A 1 191 ? 1.842 -1.821 12.848 1.00 93.06 191 VAL A O 1
ATOM 1482 N N . MET A 1 192 ? 1.800 -1.549 10.631 1.00 91.19 192 MET A N 1
ATOM 1483 C CA . MET A 1 192 ? 3.229 -1.810 10.468 1.00 91.19 192 MET A CA 1
ATOM 1484 C C . MET A 1 192 ? 4.100 -0.750 11.142 1.00 91.19 192 MET A C 1
ATOM 1486 O O . MET A 1 192 ? 5.098 -1.112 11.757 1.00 91.19 192 MET A O 1
ATOM 1490 N N . LYS A 1 193 ? 3.722 0.534 11.077 1.00 92.75 193 LYS A N 1
ATOM 1491 C CA . LYS A 1 193 ? 4.390 1.609 11.829 1.00 92.75 193 LYS A CA 1
ATOM 1492 C C . LYS A 1 193 ? 4.417 1.300 13.315 1.00 92.75 193 LYS A C 1
ATOM 1494 O O . LYS A 1 193 ? 5.493 1.296 13.896 1.00 92.75 193 LYS A O 1
ATOM 1499 N N . TYR A 1 194 ? 3.265 0.950 13.872 1.00 93.81 194 TYR A N 1
ATOM 1500 C CA . TYR A 1 194 ? 3.139 0.570 15.268 1.00 93.81 194 TYR A CA 1
ATOM 1501 C C . TYR A 1 194 ? 3.984 -0.666 15.616 1.00 93.81 194 TYR A C 1
ATOM 1503 O O . TYR A 1 194 ? 4.721 -0.652 16.593 1.00 93.81 194 TYR A O 1
ATOM 1511 N N . VAL A 1 195 ? 3.957 -1.715 14.786 1.00 90.00 195 VAL A N 1
ATOM 1512 C CA . VAL A 1 195 ? 4.723 -2.955 15.013 1.00 90.00 195 VAL A CA 1
ATOM 1513 C C . VAL A 1 195 ? 6.235 -2.722 15.032 1.00 90.00 195 VAL A C 1
ATOM 1515 O O . VAL A 1 195 ? 6.932 -3.359 15.821 1.00 90.00 195 VAL A O 1
ATOM 1518 N N . VAL A 1 196 ? 6.764 -1.839 14.176 1.00 90.50 196 VAL A N 1
ATOM 1519 C CA . VAL A 1 196 ? 8.215 -1.588 14.104 1.00 90.50 196 VAL A CA 1
ATOM 1520 C C . VAL A 1 196 ? 8.710 -0.509 15.070 1.00 90.50 196 VAL A C 1
ATOM 1522 O O . VAL A 1 196 ? 9.923 -0.294 15.138 1.00 90.50 196 VAL A O 1
ATOM 1525 N N . GLU A 1 197 ? 7.822 0.173 15.801 1.00 92.38 197 GLU A N 1
ATOM 1526 C CA . GLU A 1 197 ? 8.219 1.107 16.859 1.00 92.38 197 GLU A CA 1
ATOM 1527 C C . GLU A 1 197 ? 9.074 0.380 17.900 1.00 92.38 197 GLU A C 1
ATOM 1529 O O . GLU A 1 197 ? 8.708 -0.693 18.368 1.00 92.38 197 GLU A O 1
ATOM 1534 N N . GLU A 1 198 ? 10.211 0.961 18.288 1.00 89.31 198 GLU A N 1
ATOM 1535 C CA . GLU A 1 198 ? 11.241 0.284 19.093 1.00 89.31 198 GLU A CA 1
ATOM 1536 C C . GLU A 1 198 ? 10.684 -0.368 20.372 1.00 89.31 198 GLU A C 1
ATOM 1538 O O . GLU A 1 198 ? 10.971 -1.532 20.664 1.00 89.31 198 GLU A O 1
ATOM 1543 N N . GLY A 1 199 ? 9.822 0.352 21.100 1.00 91.00 199 GLY A N 1
ATOM 1544 C CA . GLY A 1 199 ? 9.188 -0.150 22.321 1.00 91.00 199 GLY A CA 1
ATOM 1545 C C . GLY A 1 199 ? 8.180 -1.277 22.077 1.00 91.00 199 GLY A C 1
ATOM 1546 O O . GLY A 1 199 ? 8.064 -2.183 22.901 1.00 91.00 199 GLY A O 1
ATOM 1547 N N . VAL A 1 200 ? 7.473 -1.250 20.947 1.00 91.12 200 VAL A N 1
ATOM 1548 C CA . VAL A 1 200 ? 6.506 -2.284 20.557 1.00 91.12 200 VAL A CA 1
ATOM 1549 C C . VAL A 1 200 ? 7.245 -3.510 20.042 1.00 91.12 200 VAL A C 1
ATOM 1551 O O . VAL A 1 200 ? 7.068 -4.603 20.577 1.00 91.12 200 VAL A O 1
ATOM 1554 N N . LEU A 1 201 ? 8.145 -3.316 19.079 1.00 88.62 201 LEU A N 1
ATOM 1555 C CA . LEU A 1 201 ? 8.975 -4.358 18.497 1.00 88.62 201 LEU A CA 1
ATOM 1556 C C . LEU A 1 201 ? 9.724 -5.129 19.584 1.00 88.62 201 LEU A C 1
ATOM 1558 O O . LEU A 1 201 ? 9.662 -6.352 19.608 1.00 88.62 201 LEU A O 1
ATOM 1562 N N . GLY A 1 202 ? 10.365 -4.443 20.535 1.00 87.88 202 GLY A N 1
ATOM 1563 C CA . GLY A 1 202 ? 11.088 -5.102 21.624 1.00 87.88 202 GLY A CA 1
ATOM 1564 C C . GLY A 1 202 ? 10.210 -6.031 22.474 1.00 87.88 202 GLY A C 1
ATOM 1565 O O . GLY A 1 202 ? 10.679 -7.081 22.911 1.00 87.88 202 GLY A O 1
ATOM 1566 N N . ARG A 1 203 ? 8.936 -5.679 22.690 1.00 87.31 203 ARG A N 1
ATOM 1567 C CA . ARG A 1 203 ? 7.954 -6.523 23.395 1.00 87.31 203 ARG A CA 1
ATOM 1568 C C . ARG A 1 203 ? 7.524 -7.715 22.541 1.00 87.31 203 ARG A C 1
ATOM 1570 O O . ARG A 1 203 ? 7.538 -8.846 23.023 1.00 87.31 203 ARG A O 1
ATOM 1577 N N . LEU A 1 204 ? 7.236 -7.481 21.260 1.00 83.12 204 LEU A N 1
ATOM 1578 C CA . LEU A 1 204 ? 6.871 -8.530 20.302 1.00 83.12 204 LEU A CA 1
ATOM 1579 C C . LEU A 1 204 ? 8.001 -9.559 20.114 1.00 83.12 204 LEU A C 1
ATOM 1581 O O . LEU A 1 204 ? 7.741 -10.760 20.074 1.00 83.12 204 LEU A O 1
ATOM 1585 N N . LEU A 1 205 ? 9.263 -9.111 20.067 1.00 81.06 205 LEU A N 1
ATOM 1586 C CA . LEU A 1 205 ? 10.447 -9.978 19.983 1.00 81.06 205 LEU A CA 1
ATOM 1587 C C . LEU A 1 205 ? 10.606 -10.879 21.219 1.00 81.06 205 LEU A C 1
ATOM 1589 O O . LEU A 1 205 ? 11.118 -11.988 21.103 1.00 81.06 205 LEU A O 1
ATOM 1593 N N . ARG A 1 206 ? 10.128 -10.442 22.392 1.00 82.62 206 ARG A N 1
ATOM 1594 C CA . ARG A 1 206 ? 10.066 -11.266 23.615 1.00 82.62 206 ARG A CA 1
ATOM 1595 C C . ARG A 1 206 ? 8.833 -12.174 23.678 1.00 82.62 206 ARG A C 1
ATOM 1597 O O . ARG A 1 206 ? 8.640 -12.860 24.677 1.00 82.62 206 ARG A O 1
ATOM 1604 N N . GLY A 1 207 ? 8.003 -12.182 22.635 1.00 77.69 207 GLY A N 1
ATOM 1605 C CA . GLY A 1 207 ? 6.802 -13.010 22.547 1.00 77.69 207 GLY A CA 1
ATOM 1606 C C . GLY A 1 207 ? 5.566 -12.426 23.235 1.00 77.69 207 GLY A C 1
ATOM 1607 O O . GLY A 1 207 ? 4.569 -13.132 23.364 1.00 77.69 207 GLY A O 1
ATOM 1608 N N . GLU A 1 208 ? 5.598 -11.162 23.669 1.00 82.56 208 GLU A N 1
ATOM 1609 C CA . GLU A 1 208 ? 4.422 -10.500 24.241 1.00 82.56 208 GLU A CA 1
ATOM 1610 C C . GLU A 1 208 ? 3.378 -10.238 23.143 1.00 82.56 208 GLU A C 1
ATOM 1612 O O . GLU A 1 208 ? 3.687 -9.586 22.149 1.00 82.56 208 GLU A O 1
ATOM 1617 N N . ARG A 1 209 ? 2.134 -10.701 23.326 1.00 81.25 209 ARG A N 1
ATOM 1618 C CA . ARG A 1 209 ? 1.020 -10.443 22.388 1.00 81.25 209 ARG A CA 1
ATOM 1619 C C . ARG A 1 209 ? 0.273 -9.143 22.662 1.00 81.25 209 ARG A C 1
ATOM 1621 O O . ARG A 1 209 ? -0.245 -8.543 21.727 1.00 81.25 209 ARG A O 1
ATOM 1628 N N . ALA A 1 210 ? 0.333 -8.669 23.907 1.00 88.00 210 ALA A N 1
ATOM 1629 C CA . ALA A 1 210 ? -0.359 -7.477 24.384 1.00 88.00 210 ALA A CA 1
ATOM 1630 C C . ALA A 1 210 ? -0.296 -6.260 23.439 1.00 88.00 210 ALA A C 1
ATOM 1632 O O . ALA A 1 210 ? -1.321 -5.610 23.295 1.00 88.00 210 ALA A O 1
ATOM 1633 N N . PRO A 1 211 ? 0.822 -5.929 22.747 1.00 90.25 211 PRO A N 1
ATOM 1634 C CA . PRO A 1 211 ? 0.798 -4.813 21.801 1.00 90.25 211 PRO A CA 1
ATOM 1635 C C . PRO A 1 211 ? -0.227 -4.967 20.663 1.00 90.25 211 PRO A C 1
ATOM 1637 O O . PRO A 1 211 ? -0.824 -3.979 20.255 1.00 90.25 211 PRO A O 1
ATOM 1640 N N . LEU A 1 212 ? -0.451 -6.179 20.146 1.00 89.50 212 LEU A N 1
ATOM 1641 C CA . LEU A 1 212 ? -1.410 -6.427 19.060 1.00 89.50 212 LEU A CA 1
ATOM 1642 C C . LEU A 1 212 ? -2.868 -6.525 19.546 1.00 89.50 212 LEU A C 1
ATOM 1644 O O . LEU A 1 212 ? -3.778 -6.427 18.727 1.00 89.50 212 LEU A O 1
ATOM 1648 N N . GLU A 1 213 ? -3.070 -6.689 20.854 1.00 91.50 213 GLU A N 1
ATOM 1649 C CA . GLU A 1 213 ? -4.374 -6.703 21.540 1.00 91.50 213 GLU A CA 1
ATOM 1650 C C . GLU A 1 213 ? -4.822 -5.282 21.944 1.00 91.50 213 GLU A C 1
ATOM 1652 O O . GLU A 1 213 ? -5.918 -5.079 22.460 1.00 91.50 213 GLU A O 1
ATOM 1657 N N . GLU A 1 214 ? -3.981 -4.265 21.727 1.00 95.88 214 GLU A N 1
ATOM 1658 C CA . GLU A 1 214 ? -4.347 -2.876 22.003 1.00 95.88 214 GLU A CA 1
ATOM 1659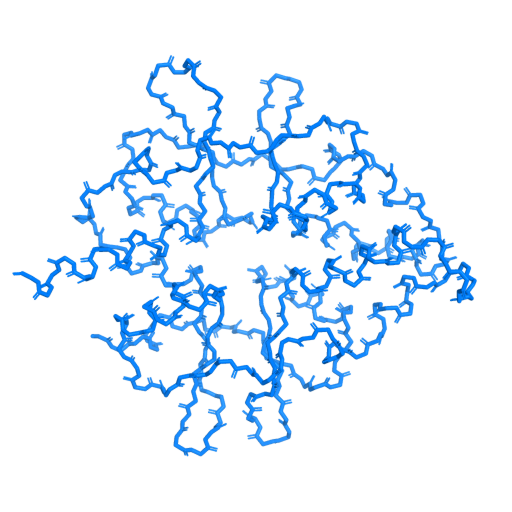 C C . GLU A 1 214 ? -5.494 -2.410 21.081 1.00 95.88 214 GLU A C 1
ATOM 1661 O O . GLU A 1 214 ? -5.589 -2.864 19.935 1.00 95.88 214 GLU A O 1
ATOM 1666 N N . PRO A 1 215 ? -6.326 -1.455 21.536 1.00 97.88 215 PRO A N 1
ATOM 1667 C CA . PRO A 1 215 ? -7.380 -0.851 20.728 1.00 97.88 215 PRO A CA 1
ATOM 1668 C C . PRO A 1 215 ? -6.871 -0.214 19.434 1.00 97.88 215 PRO A C 1
ATOM 1670 O O . PRO A 1 215 ? -5.876 0.521 19.422 1.00 97.88 215 PRO A O 1
ATOM 1673 N N . VAL A 1 216 ? -7.613 -0.409 18.346 1.00 97.12 216 VAL A N 1
ATOM 1674 C CA . VAL A 1 216 ? -7.271 0.134 17.031 1.00 97.12 216 VAL A CA 1
ATOM 1675 C C . VAL A 1 216 ? -7.253 1.663 17.022 1.00 97.12 216 VAL A C 1
ATOM 1677 O O . VAL A 1 216 ? -6.461 2.253 16.284 1.00 97.12 216 VAL A O 1
ATOM 1680 N N . GLU A 1 217 ? -8.046 2.327 17.876 1.00 97.31 217 GLU A N 1
ATOM 1681 C CA . GLU A 1 217 ? -8.066 3.792 17.999 1.00 97.31 217 GLU A CA 1
ATOM 1682 C C . GLU A 1 217 ? -6.674 4.404 18.207 1.00 97.31 217 GLU A C 1
ATOM 1684 O O . GLU A 1 217 ? -6.397 5.476 17.660 1.00 97.31 217 GLU A O 1
ATOM 1689 N N . LYS A 1 218 ? -5.772 3.682 18.887 1.00 97.19 218 LYS A N 1
ATOM 1690 C CA . LYS A 1 218 ? -4.388 4.082 19.178 1.00 97.19 218 LYS A CA 1
ATOM 1691 C C . LYS A 1 218 ? -3.566 4.384 17.928 1.00 97.19 218 LYS A C 1
ATOM 1693 O O . LYS A 1 218 ? -2.674 5.227 17.970 1.00 97.19 218 LYS A O 1
ATOM 1698 N N . ILE A 1 219 ? -3.863 3.699 16.824 1.00 96.12 219 ILE A N 1
ATOM 1699 C CA . ILE A 1 219 ? -3.095 3.768 15.572 1.00 96.12 219 ILE A CA 1
ATOM 1700 C C . ILE A 1 219 ? -3.888 4.403 14.422 1.00 96.12 219 ILE A C 1
ATOM 1702 O O . ILE A 1 219 ? -3.441 4.421 13.273 1.00 96.12 219 ILE A O 1
ATOM 1706 N N . THR A 1 220 ? -5.079 4.930 14.704 1.00 96.06 220 THR A N 1
ATOM 1707 C CA . THR A 1 220 ? -5.894 5.610 13.694 1.00 96.06 220 THR A CA 1
ATOM 1708 C C . THR A 1 220 ? -5.331 6.983 13.335 1.00 96.06 220 THR A C 1
ATOM 1710 O O . THR A 1 220 ? -4.858 7.742 14.184 1.00 96.06 220 THR A O 1
ATOM 1713 N N . VAL A 1 221 ? -5.493 7.381 12.077 1.00 94.88 221 VAL A N 1
ATOM 1714 C CA . VAL A 1 221 ? -5.144 8.718 11.586 1.00 94.88 221 VAL A CA 1
ATOM 1715 C C . VAL A 1 221 ? -6.374 9.474 11.109 1.00 94.88 221 VAL A C 1
ATOM 1717 O O . VAL A 1 221 ? -7.375 8.875 10.714 1.00 94.88 221 VAL A O 1
ATOM 1720 N N . LYS A 1 222 ? -6.298 10.808 11.144 1.00 94.00 222 LYS A N 1
ATOM 1721 C CA . LYS A 1 222 ? -7.319 11.676 10.557 1.00 94.00 222 LYS A CA 1
ATOM 1722 C C . LYS A 1 222 ? -7.070 11.756 9.045 1.00 94.00 222 LYS A C 1
ATOM 1724 O O . LYS A 1 222 ? -6.029 12.289 8.664 1.00 94.00 222 LYS A O 1
ATOM 1729 N N . PRO A 1 223 ? -7.958 11.205 8.204 1.00 91.75 223 PRO A N 1
ATOM 1730 C CA . PRO A 1 223 ? -7.787 11.244 6.759 1.00 91.75 223 PRO A CA 1
ATOM 1731 C C . PRO A 1 223 ? -8.144 12.621 6.205 1.00 91.75 223 PRO A C 1
ATOM 1733 O O . PRO A 1 223 ? -8.878 13.388 6.836 1.00 91.75 223 PRO A O 1
ATOM 1736 N N . TRP A 1 224 ? -7.700 12.900 4.981 1.00 94.44 224 TRP A N 1
ATOM 1737 C CA . TRP A 1 224 ? -8.301 13.988 4.215 1.00 94.44 224 TRP A CA 1
ATOM 1738 C C . TRP A 1 224 ? -9.737 13.652 3.859 1.00 94.44 224 TRP A C 1
ATOM 1740 O O . TRP A 1 224 ? -10.078 12.508 3.546 1.00 94.44 224 TRP A O 1
ATOM 1750 N N . VAL A 1 225 ? -10.555 14.692 3.885 1.00 93.62 225 VAL A N 1
ATOM 1751 C CA . VAL A 1 225 ? -11.949 14.653 3.481 1.00 93.62 225 VAL A CA 1
ATOM 1752 C C . VAL A 1 225 ? -12.078 15.436 2.182 1.00 93.62 225 VAL A C 1
ATOM 1754 O O . VAL A 1 225 ? -11.569 16.552 2.087 1.00 93.62 225 VAL A O 1
ATOM 1757 N N . VAL A 1 226 ? -12.735 14.843 1.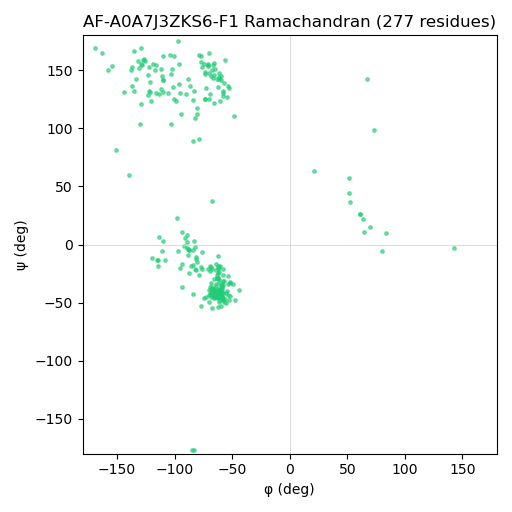189 1.00 94.44 226 VAL A N 1
ATOM 1758 C CA . VAL A 1 226 ? -13.020 15.471 -0.103 1.00 94.44 226 VAL A CA 1
ATOM 1759 C C . VAL A 1 226 ? -14.523 15.476 -0.371 1.00 94.44 226 VAL A C 1
ATOM 1761 O O . VAL A 1 226 ? -15.252 14.554 0.003 1.00 94.44 226 VAL A O 1
ATOM 1764 N N . GLU A 1 227 ? -14.988 16.528 -1.034 1.00 92.06 227 GLU A N 1
ATOM 1765 C CA . GLU A 1 227 ? -16.383 16.691 -1.445 1.00 92.06 227 GLU A CA 1
ATOM 1766 C C . GLU A 1 227 ? -16.560 16.331 -2.926 1.00 92.06 227 GLU A C 1
ATOM 1768 O O . GLU A 1 227 ? -15.609 16.363 -3.709 1.00 92.06 227 GLU A O 1
ATOM 1773 N N . CYS A 1 228 ? -17.799 16.074 -3.361 1.00 91.62 228 CYS A N 1
ATOM 1774 C CA . CYS A 1 228 ? -18.099 15.800 -4.776 1.00 91.62 228 CYS A CA 1
ATOM 1775 C C . CYS A 1 228 ? -17.780 16.963 -5.740 1.00 91.62 228 CYS A C 1
ATOM 1777 O O . CYS A 1 228 ? -17.921 16.803 -6.948 1.00 91.62 228 CYS A O 1
ATOM 1779 N N . SER A 1 229 ? -17.467 18.156 -5.230 1.00 91.88 229 SER A N 1
ATOM 1780 C CA . SER A 1 229 ? -17.082 19.333 -6.019 1.00 91.88 229 SER A CA 1
ATOM 1781 C C . SER A 1 229 ? -15.646 19.262 -6.542 1.00 91.88 229 SER A C 1
ATOM 1783 O O . SER A 1 229 ? -15.338 19.943 -7.517 1.00 91.88 229 SER A O 1
ATOM 1785 N N . TYR A 1 230 ? -14.793 18.447 -5.917 1.00 94.94 230 TYR A N 1
ATOM 1786 C CA . TYR A 1 230 ? -13.403 18.284 -6.321 1.00 94.94 230 TYR A CA 1
ATOM 1787 C C . TYR A 1 230 ? -13.317 17.582 -7.674 1.00 94.94 230 TYR A C 1
ATOM 1789 O O . TYR A 1 230 ? -14.077 16.660 -7.977 1.00 94.94 230 TYR A O 1
ATOM 1797 N N . THR A 1 231 ? -12.333 17.974 -8.471 1.00 95.62 231 THR A N 1
ATOM 1798 C CA . THR A 1 231 ? -11.944 17.241 -9.673 1.00 95.62 231 THR A CA 1
ATOM 1799 C C . THR A 1 231 ? -11.173 15.977 -9.303 1.00 95.62 231 THR A C 1
ATOM 1801 O O . THR A 1 231 ? -10.502 15.896 -8.267 1.00 95.62 231 THR A O 1
ATOM 1804 N N . LEU A 1 232 ? -11.188 14.981 -10.190 1.00 96.00 232 LEU A N 1
ATOM 1805 C CA . LEU A 1 232 ? -10.398 13.769 -9.979 1.00 96.00 232 LEU A CA 1
ATOM 1806 C C . LEU A 1 232 ? -8.891 14.054 -9.918 1.00 96.00 232 LEU A C 1
ATOM 1808 O O . LEU A 1 232 ? -8.148 13.364 -9.218 1.00 96.00 232 LEU A O 1
ATOM 1812 N N . LYS A 1 233 ? -8.433 15.095 -10.618 1.00 96.19 233 LYS A N 1
ATOM 1813 C CA . LYS A 1 233 ? -7.035 15.513 -10.617 1.00 96.19 233 LYS A CA 1
ATOM 1814 C C . LYS A 1 233 ? -6.594 16.075 -9.269 1.00 96.19 233 LYS A C 1
ATOM 1816 O O . LYS A 1 233 ? -5.543 15.667 -8.761 1.00 96.19 233 LYS A O 1
ATOM 1821 N N . GLU A 1 234 ? -7.399 16.937 -8.656 1.00 96.25 234 GLU A N 1
ATOM 1822 C CA . GLU A 1 234 ? -7.141 17.439 -7.301 1.00 96.25 234 GLU A CA 1
ATOM 1823 C C . GLU A 1 234 ? -7.079 16.280 -6.304 1.00 96.25 234 GLU A C 1
ATOM 1825 O O . GLU A 1 234 ? -6.118 16.163 -5.542 1.00 96.25 234 GLU A O 1
ATOM 1830 N N . VAL A 1 235 ? -8.039 15.355 -6.381 1.00 96.88 235 VAL A N 1
ATOM 1831 C CA . VAL A 1 235 ? -8.090 14.175 -5.506 1.00 96.88 235 VAL A CA 1
ATOM 1832 C C . VAL A 1 235 ? -6.872 13.277 -5.709 1.00 96.88 235 VAL A C 1
ATOM 1834 O O . VAL A 1 235 ? -6.248 12.874 -4.731 1.00 96.88 235 VAL A O 1
ATOM 1837 N N . SER A 1 236 ? -6.468 13.013 -6.956 1.00 96.56 236 SER A N 1
ATOM 1838 C CA . SER A 1 236 ? -5.261 12.227 -7.249 1.00 96.56 236 SER A CA 1
ATOM 1839 C C . SER A 1 236 ? -3.995 12.863 -6.670 1.00 96.56 236 SER A C 1
ATOM 1841 O O . SER A 1 236 ? -3.108 12.157 -6.192 1.00 96.56 236 SER A O 1
ATOM 1843 N N . SER A 1 237 ? -3.935 14.198 -6.654 1.00 95.25 237 SER A N 1
ATOM 1844 C CA . SER A 1 237 ? -2.821 14.944 -6.077 1.00 95.25 237 SER A CA 1
ATOM 1845 C C . SER A 1 237 ? -2.805 14.803 -4.558 1.00 95.25 237 SER A C 1
ATOM 1847 O O . SER A 1 237 ? -1.746 14.542 -4.000 1.00 95.25 237 SER A O 1
ATOM 1849 N N . ILE A 1 238 ? -3.962 14.884 -3.893 1.00 95.94 238 ILE A N 1
ATOM 1850 C CA . ILE A 1 238 ? -4.082 14.655 -2.444 1.00 95.94 238 ILE A CA 1
ATOM 1851 C C . ILE A 1 238 ? -3.675 13.216 -2.099 1.00 95.94 238 ILE A C 1
ATOM 1853 O O . ILE A 1 238 ? -2.770 13.002 -1.291 1.00 95.94 238 ILE A O 1
ATOM 1857 N N . VAL A 1 239 ? -4.284 12.223 -2.758 1.00 94.94 239 VAL A N 1
ATOM 1858 C CA . VAL A 1 239 ? -4.032 10.795 -2.504 1.00 94.94 239 VAL A CA 1
ATOM 1859 C C . VAL A 1 239 ? -2.557 10.439 -2.711 1.00 94.94 239 VAL A C 1
ATOM 1861 O O . VAL A 1 239 ? -1.988 9.706 -1.906 1.00 94.94 239 VAL A O 1
ATOM 1864 N N . ALA A 1 240 ? -1.893 11.013 -3.721 1.00 90.94 240 ALA A N 1
ATOM 1865 C CA . ALA A 1 240 ? -0.479 10.758 -3.990 1.00 90.94 240 ALA A CA 1
ATOM 1866 C C . ALA A 1 240 ? 0.464 11.193 -2.853 1.00 90.94 240 ALA A C 1
ATOM 1868 O O . ALA A 1 240 ? 1.591 10.691 -2.775 1.00 90.94 240 ALA A O 1
ATOM 1869 N N . PHE A 1 241 ? 0.047 12.092 -1.958 1.00 87.50 241 PHE A N 1
ATOM 1870 C CA . PHE A 1 241 ? 0.825 12.505 -0.782 1.00 87.50 241 PHE A CA 1
ATOM 1871 C C . PHE A 1 241 ? 0.260 11.970 0.534 1.00 87.50 241 PHE A C 1
ATOM 1873 O O . PHE A 1 241 ? 0.980 11.928 1.530 1.00 87.50 241 PHE A O 1
ATOM 1880 N N . GLU A 1 242 ? -0.965 11.460 0.522 1.00 88.75 242 GLU A N 1
ATOM 1881 C CA . GLU A 1 242 ? -1.625 10.963 1.717 1.00 88.75 242 GLU A CA 1
ATOM 1882 C C . GLU A 1 242 ? -0.970 9.664 2.242 1.00 88.75 242 GLU A C 1
ATOM 1884 O O . GLU A 1 242 ? -0.743 8.726 1.469 1.00 88.75 242 GLU A O 1
ATOM 1889 N N . PRO A 1 243 ? -0.619 9.555 3.541 1.00 82.00 243 PRO A N 1
ATOM 1890 C CA . PRO A 1 243 ? 0.071 8.375 4.074 1.00 82.00 243 PRO A CA 1
ATOM 1891 C C . PRO A 1 243 ? -0.726 7.071 3.984 1.00 82.00 243 PRO A C 1
ATOM 1893 O O . PRO A 1 243 ? -0.136 5.994 3.953 1.00 82.00 243 PRO A O 1
ATOM 1896 N N . THR A 1 244 ? -2.057 7.149 3.961 1.00 84.94 244 THR A N 1
ATOM 1897 C CA . THR A 1 244 ? -2.929 5.967 3.883 1.00 84.94 244 THR A CA 1
ATOM 1898 C C . THR A 1 244 ? -3.223 5.520 2.446 1.00 84.94 244 THR A C 1
ATOM 1900 O O . THR A 1 244 ? -3.810 4.449 2.252 1.00 84.94 244 THR A O 1
ATOM 1903 N N . GLY A 1 245 ? -2.831 6.327 1.448 1.00 89.50 245 GLY A N 1
ATOM 1904 C CA . GLY A 1 245 ? -3.197 6.124 0.043 1.00 89.50 245 GLY A CA 1
ATOM 1905 C C . GLY A 1 245 ? -4.712 6.169 -0.186 1.00 89.50 245 GLY A C 1
ATOM 1906 O O . GLY A 1 245 ? -5.217 5.488 -1.083 1.00 89.50 245 GLY A O 1
ATOM 1907 N N . ALA A 1 246 ? -5.449 6.880 0.675 1.00 94.50 246 ALA A N 1
ATOM 1908 C CA . ALA A 1 246 ? -6.897 6.997 0.603 1.00 94.50 246 ALA A CA 1
ATOM 1909 C C . ALA A 1 246 ? -7.423 8.284 1.247 1.00 94.50 246 ALA A C 1
ATOM 1911 O O . ALA A 1 246 ? -6.829 8.819 2.178 1.00 94.50 246 ALA A O 1
ATOM 1912 N N . VAL A 1 247 ? -8.582 8.733 0.778 1.00 96.56 247 VAL A N 1
ATOM 1913 C CA . VAL A 1 247 ? -9.342 9.854 1.342 1.00 96.56 247 VAL A CA 1
ATOM 1914 C C . VAL A 1 247 ? -10.770 9.419 1.646 1.00 96.56 247 VAL A C 1
ATOM 1916 O O . VAL A 1 247 ? -11.272 8.455 1.061 1.00 96.56 247 VAL A O 1
ATOM 1919 N N . LEU A 1 248 ? -11.427 10.138 2.556 1.00 95.50 248 LEU A N 1
ATOM 1920 C CA . LEU A 1 248 ? -12.865 10.009 2.760 1.00 95.50 248 LEU A CA 1
ATOM 1921 C C . LEU A 1 248 ? -13.606 10.935 1.805 1.00 95.50 248 L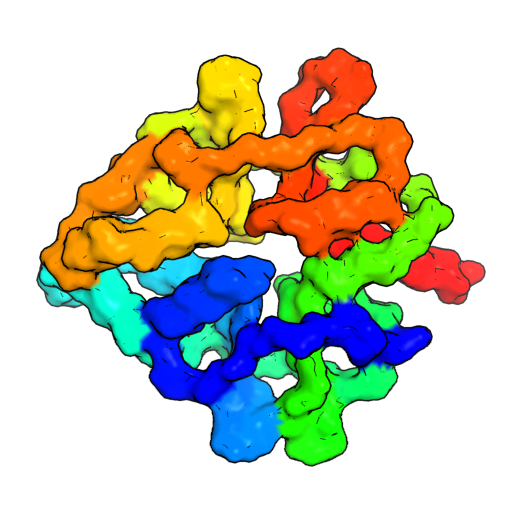EU A C 1
ATOM 1923 O O . LEU A 1 248 ? -13.242 12.099 1.659 1.00 95.50 248 LEU A O 1
ATOM 1927 N N . VAL A 1 249 ? -14.666 10.424 1.195 1.00 95.44 249 VAL A N 1
ATOM 1928 C CA . VAL A 1 249 ? -15.531 11.167 0.281 1.00 95.44 249 VAL A CA 1
ATOM 1929 C C . VAL A 1 249 ? -16.901 11.312 0.923 1.00 95.44 249 VAL A C 1
ATOM 1931 O O . VAL A 1 249 ? -17.486 10.320 1.348 1.00 95.44 249 VAL A O 1
ATOM 1934 N N . PHE A 1 250 ? -17.439 12.526 0.976 1.00 91.50 250 PHE A N 1
ATOM 1935 C CA . PHE A 1 250 ? -18.813 12.764 1.430 1.00 91.50 250 PHE A CA 1
ATOM 1936 C C . PHE A 1 250 ? -19.680 13.217 0.260 1.00 91.50 250 PHE A C 1
ATOM 1938 O O . PHE A 1 250 ? -19.206 13.906 -0.649 1.00 91.50 250 PHE A O 1
ATOM 1945 N N . ASP A 1 251 ? -20.954 12.813 0.262 1.00 83.25 251 ASP A N 1
ATOM 1946 C CA . ASP A 1 251 ? -21.913 13.462 -0.626 1.00 83.25 251 ASP A CA 1
ATOM 1947 C C . ASP A 1 251 ? -22.207 14.890 -0.178 1.00 83.25 251 ASP A C 1
ATOM 1949 O O . ASP A 1 251 ? -21.919 15.304 0.942 1.00 83.25 251 ASP A O 1
ATOM 1953 N N . ARG A 1 252 ? -22.812 15.652 -1.089 1.00 70.69 252 ARG A N 1
ATOM 1954 C CA . ARG A 1 252 ? -23.234 17.031 -0.829 1.00 70.69 252 ARG A CA 1
ATOM 1955 C C . ARG A 1 252 ? -24.307 17.139 0.252 1.00 70.69 252 ARG A C 1
ATOM 1957 O O . ARG A 1 252 ? -24.479 18.214 0.812 1.00 70.69 252 ARG A O 1
ATOM 1964 N N . GLU A 1 253 ? -25.049 16.065 0.502 1.00 69.94 253 GLU A N 1
ATOM 1965 C CA . GLU A 1 253 ? -26.158 16.067 1.455 1.00 69.94 253 GLU A CA 1
ATOM 1966 C C . GLU A 1 253 ? -25.742 15.613 2.862 1.00 69.94 253 GLU A C 1
ATOM 1968 O O . GLU A 1 253 ? -26.475 15.864 3.813 1.00 69.94 253 GLU A O 1
ATOM 1973 N N . GLY A 1 254 ? -24.583 14.960 3.017 1.00 65.00 254 GLY A N 1
ATOM 1974 C CA . GLY A 1 254 ? -24.103 14.406 4.286 1.00 65.00 254 GLY A CA 1
ATOM 1975 C C . GLY A 1 254 ? -24.975 13.276 4.845 1.00 65.00 254 GLY A C 1
ATOM 1976 O O . GLY A 1 254 ? -24.814 12.896 6.004 1.00 65.00 254 GLY A O 1
ATOM 1977 N N . ASN A 1 255 ? -25.916 12.762 4.047 1.00 62.66 255 ASN A N 1
ATOM 1978 C CA . ASN A 1 255 ? -26.946 11.821 4.489 1.00 62.66 255 ASN A CA 1
ATOM 1979 C C . ASN A 1 255 ? -26.433 10.376 4.545 1.00 62.66 255 ASN A C 1
ATOM 1981 O O . ASN A 1 255 ? -26.989 9.551 5.272 1.00 62.66 255 ASN A O 1
ATOM 1985 N N . ARG A 1 256 ? -25.366 10.064 3.799 1.00 71.38 256 ARG A N 1
ATOM 1986 C CA . ARG A 1 256 ? -24.677 8.769 3.848 1.00 71.38 256 ARG A CA 1
ATOM 1987 C C . ARG A 1 256 ? -23.381 8.865 4.651 1.00 71.38 256 ARG A C 1
ATOM 1989 O O . ARG A 1 256 ? -22.739 9.913 4.699 1.00 71.38 256 ARG A O 1
ATOM 1996 N N . GLY A 1 257 ? -22.984 7.752 5.273 1.00 82.88 257 GLY A N 1
ATOM 1997 C CA . GLY A 1 257 ? -21.631 7.617 5.821 1.00 82.88 257 GLY A CA 1
ATOM 1998 C C . GLY A 1 257 ? -20.570 7.855 4.732 1.00 82.88 257 GLY A C 1
ATOM 1999 O O . GLY A 1 257 ? -20.892 7.758 3.544 1.00 82.88 257 GLY A O 1
ATOM 2000 N N . PRO A 1 258 ? -19.319 8.194 5.091 1.00 91.44 258 PRO A N 1
ATOM 2001 C CA . PRO A 1 258 ? -18.312 8.498 4.089 1.00 91.44 258 PRO A CA 1
ATOM 2002 C C . PRO A 1 258 ? -18.029 7.309 3.181 1.00 91.44 258 PRO A C 1
ATOM 2004 O O . PRO A 1 258 ? -17.943 6.173 3.636 1.00 91.44 258 PRO A O 1
ATOM 2007 N N . GLY A 1 259 ? -17.810 7.600 1.906 1.00 94.62 259 GLY A N 1
ATOM 2008 C CA . GLY A 1 259 ? -17.144 6.697 0.987 1.00 94.62 259 GLY A CA 1
ATOM 2009 C C . GLY A 1 259 ? -15.633 6.748 1.190 1.00 94.62 259 GLY A C 1
ATOM 2010 O O . GLY A 1 259 ? -15.091 7.692 1.768 1.00 94.62 259 GLY A O 1
ATOM 2011 N N . VAL A 1 260 ? -14.935 5.741 0.683 1.00 95.75 260 VAL A N 1
ATOM 2012 C CA . VAL A 1 260 ? -13.471 5.687 0.654 1.00 95.75 260 VAL A CA 1
ATOM 2013 C C . VAL A 1 260 ? -13.019 5.681 -0.801 1.00 95.75 260 VAL A C 1
ATOM 2015 O O . VAL A 1 260 ? -13.509 4.892 -1.606 1.00 95.75 260 VAL A O 1
ATOM 2018 N N . LEU A 1 261 ? -12.073 6.557 -1.137 1.00 97.19 261 LEU A N 1
ATOM 2019 C CA . LEU A 1 261 ? -11.445 6.619 -2.457 1.00 97.19 261 LEU A CA 1
ATOM 2020 C C . LEU A 1 261 ? -9.942 6.437 -2.309 1.00 97.19 261 LEU A C 1
ATOM 2022 O O . LEU A 1 261 ? -9.308 7.057 -1.456 1.00 97.19 261 LEU A O 1
ATOM 2026 N N . THR A 1 262 ? -9.380 5.558 -3.127 1.00 95.69 262 THR A N 1
ATOM 2027 C CA . THR A 1 262 ? -8.035 5.016 -2.954 1.00 95.69 262 THR A CA 1
ATOM 2028 C C . THR A 1 262 ? -7.221 5.132 -4.240 1.00 95.69 262 THR A C 1
ATOM 2030 O O . THR A 1 262 ? -7.756 5.401 -5.316 1.00 95.69 262 THR A O 1
ATOM 2033 N N . GLU A 1 263 ? -5.915 4.872 -4.154 1.00 95.62 263 GLU A N 1
ATOM 2034 C CA . GLU A 1 263 ? -5.046 4.761 -5.338 1.00 95.62 263 GLU A CA 1
ATOM 2035 C C . GLU A 1 263 ? -5.579 3.752 -6.371 1.00 95.62 263 GLU A C 1
ATOM 2037 O O . GLU A 1 263 ? -5.453 3.981 -7.573 1.00 95.62 263 GLU A O 1
ATOM 2042 N N . ARG A 1 264 ? -6.223 2.668 -5.916 1.00 95.12 264 ARG A N 1
ATOM 2043 C CA . ARG A 1 264 ? -6.779 1.634 -6.794 1.00 95.12 264 ARG A CA 1
ATOM 2044 C C . ARG A 1 264 ? -7.956 2.156 -7.613 1.00 95.12 264 ARG A C 1
ATOM 2046 O O . ARG A 1 264 ? -8.014 1.902 -8.813 1.00 95.12 264 ARG A O 1
ATOM 2053 N N . ASP A 1 265 ? -8.859 2.902 -6.983 1.00 96.81 265 ASP A N 1
ATOM 2054 C CA . ASP A 1 265 ? -10.030 3.481 -7.655 1.00 96.81 265 ASP A CA 1
ATOM 2055 C C . ASP A 1 265 ? -9.582 4.500 -8.709 1.00 96.81 265 ASP A C 1
ATOM 2057 O O . ASP A 1 265 ? -10.059 4.498 -9.842 1.00 96.81 265 ASP A O 1
ATOM 2061 N N . LEU A 1 266 ? -8.576 5.310 -8.365 1.00 97.50 266 LEU A N 1
ATOM 2062 C CA . LEU A 1 266 ? -7.945 6.262 -9.276 1.00 97.50 266 LEU A CA 1
ATOM 2063 C C . LEU A 1 266 ? -7.236 5.573 -10.451 1.00 97.50 266 LEU A C 1
ATOM 2065 O O . LEU A 1 266 ? -7.340 6.048 -11.581 1.00 97.50 266 LEU A O 1
ATOM 2069 N N . LEU A 1 267 ? -6.542 4.452 -10.221 1.00 96.81 267 LEU A N 1
ATOM 2070 C CA . LEU A 1 267 ? -5.921 3.673 -11.297 1.00 96.81 267 LEU A CA 1
ATOM 2071 C C . LEU A 1 267 ? -6.982 3.100 -12.251 1.00 96.81 267 LEU A C 1
ATOM 2073 O O . LEU A 1 267 ? -6.809 3.152 -13.469 1.00 96.81 267 LEU A O 1
ATOM 2077 N N . VAL A 1 268 ? -8.091 2.583 -11.716 1.00 96.25 268 VAL A N 1
ATOM 2078 C CA . VAL A 1 268 ? -9.212 2.075 -12.523 1.00 96.25 268 VAL A CA 1
ATOM 2079 C C . VAL A 1 268 ? -9.875 3.204 -13.316 1.00 96.25 268 VAL A C 1
ATOM 2081 O O . VAL A 1 268 ? -10.172 3.023 -14.497 1.00 96.25 268 VAL A O 1
ATOM 2084 N N . ALA A 1 269 ? -10.056 4.382 -12.718 1.00 95.94 269 ALA A N 1
ATOM 2085 C CA . ALA A 1 269 ? -10.568 5.552 -13.427 1.00 95.94 269 ALA A CA 1
ATOM 2086 C C . ALA A 1 269 ? -9.619 5.990 -14.558 1.00 95.94 269 ALA A C 1
ATOM 2088 O O . ALA A 1 269 ? -10.063 6.232 -15.678 1.00 95.94 269 ALA A O 1
ATOM 2089 N N . LEU A 1 270 ? -8.303 6.008 -14.308 1.00 95.62 270 LEU A N 1
ATOM 2090 C CA . LEU A 1 270 ? -7.297 6.286 -15.335 1.00 95.62 270 LEU A CA 1
ATOM 2091 C C . LEU A 1 270 ? -7.376 5.280 -16.493 1.00 95.62 270 LEU A C 1
ATOM 2093 O O . LEU A 1 270 ? -7.351 5.685 -17.652 1.00 95.62 270 LEU A O 1
ATOM 2097 N N . TYR A 1 271 ? -7.515 3.986 -16.199 1.00 94.94 271 TYR A N 1
ATOM 2098 C CA . TYR A 1 271 ? -7.691 2.948 -17.217 1.00 94.94 271 TYR A CA 1
ATOM 2099 C C . TYR A 1 271 ? -8.903 3.222 -18.123 1.00 94.94 271 TYR A C 1
ATOM 2101 O O . TYR A 1 271 ? -8.797 3.156 -19.348 1.00 94.94 271 TYR A O 1
ATOM 2109 N N . GLN A 1 272 ? -10.049 3.569 -17.530 1.00 92.19 272 GLN A N 1
ATOM 2110 C CA . GLN A 1 272 ? -11.273 3.881 -18.273 1.00 92.19 272 GLN A CA 1
ATOM 2111 C C . GLN A 1 272 ? -11.111 5.131 -19.150 1.00 92.19 272 GLN A C 1
ATOM 2113 O O . GLN A 1 272 ? -11.520 5.124 -20.313 1.00 92.19 272 GLN A O 1
ATOM 2118 N N . GLU A 1 273 ? -10.470 6.177 -18.623 1.00 90.88 273 GLU A N 1
ATOM 2119 C CA . GLU A 1 273 ? -10.165 7.398 -19.371 1.00 90.88 273 GLU A CA 1
ATOM 2120 C C . GLU A 1 273 ? -9.255 7.110 -20.573 1.00 90.88 273 GLU A C 1
ATOM 2122 O O . GLU A 1 273 ? -9.525 7.602 -21.669 1.00 90.88 273 GLU A O 1
ATOM 2127 N N . LEU A 1 274 ? -8.225 6.272 -20.408 1.00 89.88 274 LEU A N 1
ATOM 2128 C CA . LEU A 1 274 ? -7.322 5.881 -21.497 1.00 89.88 274 LEU A CA 1
ATOM 2129 C C . LEU A 1 274 ? -8.052 5.064 -22.577 1.00 89.88 274 LEU A C 1
ATOM 2131 O O . LEU A 1 274 ? -7.972 5.422 -23.752 1.00 89.88 274 LEU A O 1
ATOM 2135 N N . LYS A 1 275 ? -8.864 4.064 -22.199 1.00 87.31 275 LYS A N 1
ATOM 2136 C CA . LYS A 1 275 ? -9.670 3.278 -23.161 1.00 87.31 275 LYS A CA 1
ATOM 2137 C C . LYS A 1 275 ? -10.719 4.098 -23.904 1.00 87.31 275 LYS A C 1
ATOM 2139 O O . LYS A 1 275 ? -11.074 3.769 -25.033 1.00 87.31 275 LYS A O 1
ATOM 2144 N N . SER A 1 276 ? -11.234 5.163 -23.292 1.00 83.50 276 SER A N 1
ATOM 2145 C CA . SER A 1 276 ? -12.225 6.031 -23.936 1.00 83.50 276 SER A CA 1
ATOM 2146 C C . SER A 1 276 ? -11.658 6.864 -25.091 1.00 83.50 276 SER A C 1
ATOM 2148 O O . SER A 1 276 ? -12.434 7.340 -25.910 1.00 83.50 276 SER A O 1
ATOM 2150 N N . ARG A 1 277 ? -10.329 7.035 -25.167 1.00 73.56 277 ARG A N 1
ATOM 2151 C CA . ARG A 1 277 ? -9.647 7.801 -26.226 1.00 73.56 277 ARG A CA 1
ATOM 2152 C C . ARG A 1 277 ? -9.348 6.988 -27.479 1.00 73.56 277 ARG A C 1
ATOM 2154 O O . ARG A 1 277 ? -9.068 7.572 -28.518 1.00 73.56 277 ARG A O 1
ATOM 2161 N N . GLU A 1 278 ? -9.362 5.664 -27.368 1.00 63.91 278 GLU A N 1
ATOM 2162 C CA . GLU A 1 278 ? -9.152 4.756 -28.502 1.00 63.91 278 GLU A CA 1
ATOM 2163 C C . GLU A 1 278 ? -10.425 4.556 -29.339 1.00 63.91 278 GLU A C 1
ATOM 2165 O O . GLU A 1 278 ? -10.362 3.975 -30.422 1.00 63.91 278 GLU A O 1
ATOM 2170 N N . ARG A 1 279 ? -11.576 5.019 -28.833 1.00 53.41 279 ARG A N 1
ATOM 2171 C CA . ARG A 1 279 ? -12.888 4.969 -29.490 1.00 53.41 279 ARG A CA 1
ATOM 2172 C C . ARG A 1 279 ? -13.265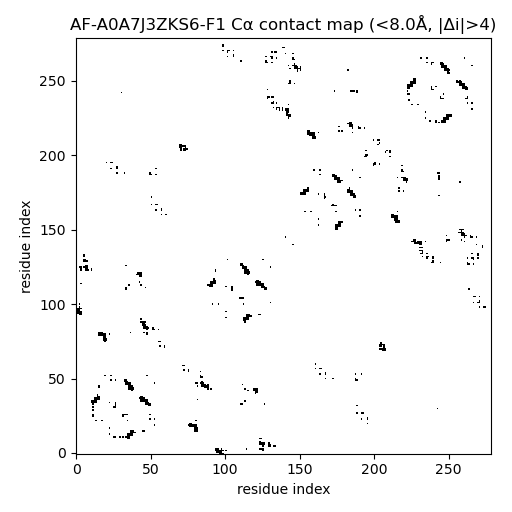 6.326 -30.066 1.00 53.41 279 ARG A C 1
ATOM 2174 O O . ARG A 1 279 ? -13.868 6.321 -31.159 1.00 53.41 279 ARG A O 1
#

Foldseek 3Di:
DFQQVLFDPDAAEEEQQDFQLVVLVVCLVVLHFKHFYAYPQQATFFMDGLLLSLVLQLVVVPPPDDDDDLQRNLVNRGGRCNVSTDGPDAEEARRDHLLRVLVCCLVVVHQKYFHAYPVNHTDGMDGLLRSLLVDDQVQPAFCVVLFAQPFAEDEQQAFQSVQSVVCNVVVHFKHWYQDPNDIWIDGSSLSSVQCSPPVNVVCSNSNHCVSRRGGPNVSTHHFAEDERVDHSNVVSVRLSPTSRQWHWYAYPVNPGDTTIDGSSSSSVSVNVVVVVVVD